Protein AF-0000000085164956 (afdb_homodimer)

Solvent-accessible surface area (backbone atoms only — not comparable to full-atom values): 14698 Å² total; per-residue (Å²): 89,30,64,50,34,41,32,31,29,30,69,47,49,69,61,46,50,55,53,45,38,59,74,61,32,42,86,70,43,71,42,67,57,91,92,28,54,30,32,35,31,37,38,45,89,43,32,41,31,45,31,36,24,89,66,50,44,81,38,70,62,55,88,79,39,75,29,49,25,40,70,53,32,45,31,35,31,40,55,74,42,92,59,55,69,66,59,48,49,52,52,42,41,50,52,29,46,76,68,76,39,83,72,48,75,76,37,67,80,39,78,46,74,52,74,52,30,33,29,39,34,32,27,33,40,51,95,70,55,47,45,36,35,41,34,29,65,77,44,78,102,90,30,63,48,32,40,32,31,29,30,70,48,48,69,63,47,51,56,52,43,37,60,73,59,30,40,88,70,44,70,45,67,55,90,93,28,53,31,33,36,31,37,37,45,91,43,30,40,31,44,31,37,22,88,65,50,44,81,39,71,60,57,89,77,38,74,29,52,24,39,69,54,33,44,30,34,31,38,55,74,41,93,58,55,69,69,58,47,49,51,52,41,41,50,53,27,47,76,68,75,39,84,72,48,72,76,36,68,80,39,78,45,74,52,75,53,30,34,30,40,35,30,27,32,40,51,94,69,55,47,44,37,34,40,33,29,64,76,44,78,101

pLDDT: mean 97.42, std 2.46, range [83.5, 98.94]

Nearest PDB structures (foldseek):
  3r4q-assembly2_D  TM=5.751E-01  e=5.820E-07  Agrobacterium fabrum str. C58
  1e0s-assembly1_A  TM=3.560E-01  e=4.843E-02  Homo sapiens
  5uf8-assembly2_B  TM=3.651E-01  e=1.220E-01  Candida albicans SC5314
  5uf8-assembly3_C  TM=3.670E-01  e=1.220E-01  Candida albicans SC5314
  1hur-assembly1_B  TM=4.033E-01  e=2.715E-01  Homo sapiens

Foldseek 3Di:
DDAAEAEDEDQDVVQQQLLVVLVPWDWDDWDDDPHWTWGWIDDLNYIYIYTHDPDDDADDLLVPPPPDDDDAEAEHECQVPPDDPQVVLVSSCVSCVVVVHDWAWPADFDWDDDDFWIKTKTWIAGRRGGIYMYIHTPGGD/DDAAEAEDEDQDQVQQQLLVVLVPWDWDDWDDDPHWTWGWIDDLNYIYIYTHDPDDDADDLLVPPPPDDDDAEAEHECQVPPDDPQVVLVSSCVSCVVVVHDWAWPADFDWDDDDFWIKTKTWIAGRRGGIYMYIHTPGGD

Organism: Thermosynechococcus vestitus (strain NIES-2133 / IAM M-273 / BP-1) (NCBI:txid197221)

Secondary structure (DSSP, 8-state):
-EEEEEEEEES-HHHHHHHHHHTT-EEEEEEEETTEEEEEEEETTEEEEEEE-SSPPPPP-TTT-TT--EEEEEEEE-TTSSS-HHHHHHHHHHHHHHTT----EEEEEEEEEETTEEEEEEEEE-TTS-EEEEEEEEEE-/-EEEEEEEEES-HHHHHHHHHHTT-EEEEEEEETTEEEEEEEETTEEEEEEE-SSPPPPP-TTT-TT--EEEEEEEE-TTSSS-HHHHHHHHHHHHHHTT----EEEEEEEEEETTEEEEEEEEE-TTS-EEEEEEEEEE-

Sequence (282 aa):
MAFHHVSIRTANIQRAIAFYECLGFTMDVRFTTGYTLACWLKGWHTRLELLQVPQPKPAADSFHDEHYVGYYHLSFDLSDHPDPLETWLNQVGETLKAQSLPFELLLKPTQQVIGSSLYHIAFIRDCDGLPIEFLQCLGSCMAFHHVSIRTANIQRAIAFYECLGFTMDVRFTTGYTLACWLKGWHTRLELLQVPQPKPAADSFHDEHYVGYYHLSFDLSDHPDPLETWLNQVGETLKAQSLPFELLLKPTQQVIGSSLYHIAFIRDCDGLPIEFLQCLGSC

InterPro domains:
  IPR004360 Glyoxalase/fosfomycin resistance/dioxygenase domain [PF00903] (3-133)
  IPR029068 Glyoxalase/Bleomycin resistance protein/Dihydroxybiphenyl dioxygenase [G3DSA:3.10.180.10] (1-137)
  IPR029068 Glyoxalase/Bleomycin resistance protein/Dihydroxybiphenyl dioxygenase [SSF54593] (1-136)

Structure (mmCIF, N/CA/C/O backbone):
data_AF-0000000085164956-model_v1
#
loop_
_entity.id
_entity.type
_entity.pdbx_description
1 polymer 'Tlr1744 protein'
#
loop_
_atom_site.group_PDB
_atom_site.id
_atom_site.type_symbol
_atom_site.label_atom_id
_atom_site.label_alt_id
_atom_site.label_comp_id
_atom_site.label_asym_id
_atom_site.label_entity_id
_atom_site.label_seq_id
_atom_site.pdbx_PDB_ins_code
_atom_site.Cartn_x
_atom_site.Cartn_y
_atom_site.Cartn_z
_atom_site.occupancy
_atom_site.B_iso_or_equiv
_atom_site.auth_seq_id
_atom_site.auth_comp_id
_atom_site.auth_asym_id
_atom_site.auth_atom_id
_atom_site.pdbx_PDB_model_num
ATOM 1 N N . MET A 1 1 ? 0.215 3.219 17.594 1 90.69 1 MET A N 1
ATOM 2 C CA . MET A 1 1 ? 0.338 3.613 16.188 1 90.69 1 MET A CA 1
ATOM 3 C C . MET A 1 1 ? 0.802 2.439 15.336 1 90.69 1 MET A C 1
ATOM 5 O O . MET A 1 1 ? 1.708 1.701 15.719 1 90.69 1 MET A O 1
ATOM 9 N N . ALA A 1 2 ? 0.034 2.225 14.234 1 96.19 2 ALA A N 1
ATOM 10 C CA . ALA A 1 2 ? 0.371 1.092 13.375 1 96.19 2 ALA A CA 1
ATOM 11 C C . ALA A 1 2 ? -0.201 1.277 11.977 1 96.19 2 ALA A C 1
ATOM 13 O O . ALA A 1 2 ? -1.051 2.143 11.75 1 96.19 2 ALA A O 1
ATOM 14 N N . PHE A 1 3 ? 0.378 0.583 11.078 1 98.44 3 PHE A N 1
ATOM 15 C CA . PHE A 1 3 ? -0.201 0.468 9.742 1 98.44 3 PHE A CA 1
ATOM 16 C C . PHE A 1 3 ? -1.575 -0.187 9.805 1 98.44 3 PHE A C 1
ATOM 18 O O . PHE A 1 3 ? -1.759 -1.195 10.492 1 98.44 3 PHE A O 1
ATOM 25 N N . HIS A 1 4 ? -2.557 0.446 9.203 1 98.5 4 HIS A N 1
ATOM 26 C CA . HIS A 1 4 ? -3.91 -0.091 9.312 1 98.5 4 HIS A CA 1
ATOM 27 C C . HIS A 1 4 ? -4.285 -0.884 8.062 1 98.5 4 HIS A C 1
ATOM 29 O O . HIS A 1 4 ? -4.711 -2.037 8.156 1 98.5 4 HIS A O 1
ATOM 35 N N . HIS A 1 5 ? -4.219 -0.267 6.879 1 98.81 5 HIS A N 1
ATOM 36 C CA . HIS A 1 5 ? -4.562 -0.968 5.648 1 98.81 5 HIS A CA 1
ATOM 37 C C . HIS A 1 5 ? -3.971 -0.267 4.43 1 98.81 5 HIS A C 1
ATOM 39 O O . HIS A 1 5 ? -3.523 0.878 4.523 1 98.81 5 HIS A O 1
ATOM 45 N N . VAL A 1 6 ? -3.908 -0.959 3.299 1 98.88 6 VAL A N 1
ATOM 46 C CA . VAL A 1 6 ? -3.732 -0.411 1.957 1 98.88 6 VAL A CA 1
ATOM 47 C C . VAL A 1 6 ? -5.062 -0.433 1.21 1 98.88 6 VAL A C 1
ATOM 49 O O . VAL A 1 6 ? -5.77 -1.445 1.215 1 98.88 6 VAL A O 1
ATOM 52 N N . SER A 1 7 ? -5.344 0.656 0.566 1 98.88 7 SER A N 1
ATOM 53 C CA . SER A 1 7 ? -6.586 0.738 -0.197 1 98.88 7 SER A CA 1
ATOM 54 C C . SER A 1 7 ? -6.336 0.532 -1.687 1 98.88 7 SER A C 1
ATOM 56 O O . SER A 1 7 ? -5.371 1.07 -2.238 1 98.88 7 SER A O 1
ATOM 58 N N . ILE A 1 8 ? -7.172 -0.251 -2.273 1 98.94 8 ILE A N 1
ATOM 59 C CA . ILE A 1 8 ? -7.156 -0.527 -3.707 1 98.94 8 ILE A CA 1
ATOM 60 C C . ILE A 1 8 ? -8.531 -0.224 -4.305 1 98.94 8 ILE A C 1
ATOM 62 O O . ILE A 1 8 ? -9.539 -0.76 -3.852 1 98.94 8 ILE A O 1
ATOM 66 N N . ARG A 1 9 ? -8.562 0.675 -5.254 1 98.81 9 ARG A N 1
ATOM 67 C CA . ARG A 1 9 ? -9.75 0.856 -6.082 1 98.81 9 ARG A CA 1
ATOM 68 C C . ARG A 1 9 ? -9.773 -0.156 -7.223 1 98.81 9 ARG A C 1
ATOM 70 O O . ARG A 1 9 ? -8.844 -0.221 -8.031 1 98.81 9 ARG A O 1
ATOM 77 N N . THR A 1 10 ? -10.82 -0.902 -7.332 1 98.88 10 THR A N 1
ATOM 78 C CA . THR A 1 10 ? -10.859 -2.021 -8.266 1 98.88 10 THR A CA 1
ATOM 79 C C . THR A 1 10 ? -12.055 -1.894 -9.211 1 98.88 10 THR A C 1
ATOM 81 O O . THR A 1 10 ? -13.102 -1.376 -8.828 1 98.88 10 THR A O 1
ATOM 84 N N . ALA A 1 11 ? -11.898 -2.432 -10.391 1 98.69 11 ALA A N 1
ATOM 85 C CA . ALA A 1 11 ? -12.922 -2.371 -11.422 1 98.69 11 ALA A CA 1
ATOM 86 C C . ALA A 1 11 ? -14.055 -3.352 -11.133 1 98.69 11 ALA A C 1
ATOM 88 O O . ALA A 1 11 ? -15.188 -3.162 -11.594 1 98.69 11 ALA A O 1
ATOM 89 N N . ASN A 1 12 ? -13.797 -4.422 -10.469 1 98.5 12 ASN A N 1
ATOM 90 C CA . ASN A 1 12 ? -14.734 -5.477 -10.109 1 98.5 12 ASN A CA 1
ATOM 91 C C . ASN A 1 12 ? -14.414 -6.074 -8.742 1 98.5 12 ASN A C 1
ATOM 93 O O . ASN A 1 12 ? -13.523 -6.918 -8.625 1 98.5 12 ASN A O 1
ATOM 97 N N . ILE A 1 13 ? -15.211 -5.68 -7.758 1 98.69 13 ILE A N 1
ATOM 98 C CA . ILE A 1 13 ? -14.836 -5.973 -6.383 1 98.69 13 ILE A CA 1
ATOM 99 C C . ILE A 1 13 ? -15.016 -7.465 -6.102 1 98.69 13 ILE A C 1
ATOM 101 O O . ILE A 1 13 ? -14.266 -8.055 -5.32 1 98.69 13 ILE A O 1
ATOM 105 N N . GLN A 1 14 ? -15.961 -8.102 -6.691 1 98.44 14 GLN A N 1
ATOM 106 C CA . GLN A 1 14 ? -16.156 -9.531 -6.488 1 98.44 14 GLN A CA 1
ATOM 107 C C . GLN A 1 14 ? -14.953 -10.32 -7.008 1 98.44 14 GLN A C 1
ATOM 109 O O . GLN A 1 14 ? -14.469 -11.234 -6.34 1 98.44 14 GLN A O 1
ATOM 114 N N . ARG A 1 15 ? -14.508 -9.969 -8.156 1 98.5 15 ARG A N 1
ATOM 115 C CA . ARG A 1 15 ? -13.336 -10.609 -8.75 1 98.5 15 ARG A CA 1
ATOM 116 C C . ARG A 1 15 ? -12.094 -10.359 -7.902 1 98.5 15 ARG A C 1
ATOM 118 O O . ARG A 1 15 ? -11.289 -11.273 -7.688 1 98.5 15 ARG A O 1
ATOM 125 N N . ALA A 1 16 ? -11.961 -9.148 -7.438 1 98.81 16 ALA A N 1
ATOM 126 C CA . ALA A 1 16 ? -10.82 -8.797 -6.598 1 98.81 16 ALA A CA 1
ATOM 127 C C . ALA A 1 16 ? -10.836 -9.586 -5.289 1 98.81 16 ALA A C 1
ATOM 129 O O . ALA A 1 16 ? -9.805 -10.109 -4.859 1 98.81 16 ALA A O 1
ATOM 130 N N . ILE A 1 17 ? -12 -9.656 -4.672 1 98.81 17 ILE A N 1
ATOM 131 C CA . ILE A 1 17 ? -12.133 -10.422 -3.438 1 98.81 17 ILE A CA 1
ATOM 132 C C . ILE A 1 17 ? -11.703 -11.867 -3.674 1 98.81 17 ILE A C 1
ATOM 134 O O . ILE A 1 17 ? -10.883 -12.406 -2.93 1 98.81 17 ILE A O 1
ATOM 138 N N . ALA A 1 18 ? -12.227 -12.461 -4.699 1 98.88 18 ALA A N 1
ATOM 139 C CA . ALA A 1 18 ? -11.898 -13.852 -5.012 1 98.88 18 ALA A CA 1
ATOM 140 C C . ALA A 1 18 ? -10.398 -14.023 -5.219 1 98.88 18 ALA A C 1
ATOM 142 O O . ALA A 1 18 ? -9.812 -14.992 -4.734 1 98.88 18 ALA A O 1
ATOM 143 N N . PHE A 1 19 ? -9.789 -13.133 -5.887 1 98.94 19 PHE A N 1
ATOM 144 C CA . PHE A 1 19 ? -8.359 -13.188 -6.176 1 98.94 19 PHE A CA 1
ATOM 145 C C . PHE A 1 19 ? -7.551 -13.148 -4.887 1 98.94 19 PHE A C 1
ATOM 147 O O . PHE A 1 19 ? -6.707 -14.016 -4.648 1 98.94 19 PHE A O 1
ATOM 154 N N . TYR A 1 20 ? -7.797 -12.188 -4.094 1 98.88 20 TYR A N 1
ATOM 155 C CA . TYR A 1 20 ? -6.996 -12 -2.891 1 98.88 20 TYR A CA 1
ATOM 156 C C . TYR A 1 20 ? -7.277 -13.094 -1.869 1 98.88 20 TYR A C 1
ATOM 158 O O . TYR A 1 20 ? -6.402 -13.453 -1.073 1 98.88 20 TYR A O 1
ATOM 166 N N . GLU A 1 21 ? -8.477 -13.648 -1.884 1 98.75 21 GLU A N 1
ATOM 167 C CA . GLU A 1 21 ? -8.734 -14.82 -1.047 1 98.75 21 GLU A CA 1
ATOM 168 C C . GLU A 1 21 ? -7.844 -15.992 -1.441 1 98.75 21 GLU A C 1
ATOM 170 O O . GLU A 1 21 ? -7.383 -16.75 -0.581 1 98.75 21 GLU A O 1
ATOM 175 N N . CYS A 1 22 ? -7.57 -16.156 -2.732 1 98.5 22 CYS A N 1
ATOM 176 C CA . CYS A 1 22 ? -6.664 -17.188 -3.215 1 98.5 22 CYS A CA 1
ATOM 177 C C . CYS A 1 22 ? -5.246 -16.953 -2.713 1 98.5 22 CYS A C 1
ATOM 179 O O . CYS A 1 22 ? -4.434 -17.875 -2.678 1 98.5 22 CYS A O 1
ATOM 181 N N . LEU A 1 23 ? -4.961 -15.727 -2.348 1 98.25 23 LEU A N 1
ATOM 182 C CA . LEU A 1 23 ? -3.633 -15.391 -1.847 1 98.25 23 LEU A CA 1
ATOM 183 C C . LEU A 1 23 ? -3.572 -15.531 -0.329 1 98.25 23 LEU A C 1
ATOM 185 O O . LEU A 1 23 ? -2.527 -15.297 0.28 1 98.25 23 LEU A O 1
ATOM 189 N N . GLY A 1 24 ? -4.676 -15.836 0.3 1 97.69 24 GLY A N 1
ATOM 190 C CA . GLY A 1 24 ? -4.66 -16.094 1.729 1 97.69 24 GLY A CA 1
ATOM 191 C C . GLY A 1 24 ? -5.379 -15.039 2.543 1 97.69 24 GLY A C 1
ATOM 192 O O . GLY A 1 24 ? -5.383 -15.094 3.773 1 97.69 24 GLY A O 1
ATOM 193 N N . PHE A 1 25 ? -6.012 -14.078 1.904 1 98.69 25 PHE A N 1
ATOM 194 C CA . PHE A 1 25 ? -6.816 -13.094 2.619 1 98.69 25 PHE A CA 1
ATOM 195 C C . PHE A 1 25 ? -8.211 -13.633 2.895 1 98.69 25 PHE A C 1
ATOM 197 O O . PHE A 1 25 ? -8.688 -14.531 2.197 1 98.69 25 PHE A O 1
ATOM 204 N N . THR A 1 26 ? -8.805 -13.055 3.947 1 98.75 26 THR A N 1
ATOM 205 C CA . THR A 1 26 ? -10.172 -13.43 4.293 1 98.75 26 THR A CA 1
ATOM 206 C C . THR A 1 26 ? -11.023 -12.188 4.543 1 98.75 26 THR A C 1
ATOM 208 O O . THR A 1 26 ? -10.508 -11.141 4.934 1 98.75 26 THR A O 1
ATOM 211 N N . MET A 1 27 ? -12.305 -12.328 4.355 1 98.56 27 MET A N 1
ATOM 212 C CA . MET A 1 27 ? -13.25 -11.234 4.574 1 98.56 27 MET A CA 1
ATOM 213 C C . MET A 1 27 ? -13.258 -10.812 6.039 1 98.56 27 MET A C 1
ATOM 215 O O . MET A 1 27 ? -13.375 -11.656 6.93 1 98.56 27 MET A O 1
ATOM 219 N N . ASP A 1 28 ? -13.102 -9.594 6.301 1 97.94 28 ASP A N 1
ATOM 220 C CA . ASP A 1 28 ? -13.148 -9.055 7.656 1 97.94 28 ASP A CA 1
ATOM 221 C C . ASP A 1 28 ? -14.422 -8.234 7.871 1 97.94 28 ASP A C 1
ATOM 223 O O . ASP A 1 28 ? -15.227 -8.555 8.75 1 97.94 28 ASP A O 1
ATOM 227 N N . VAL A 1 29 ? -14.633 -7.172 7 1 97.12 29 VAL A N 1
ATOM 228 C CA . VAL A 1 29 ? -15.781 -6.281 7.105 1 97.12 29 VAL A CA 1
ATOM 229 C C . VAL A 1 29 ? -16.25 -5.875 5.707 1 97.12 29 VAL A C 1
ATOM 231 O O . VAL A 1 29 ? -15.438 -5.582 4.832 1 97.12 29 VAL A O 1
ATOM 234 N N . ARG A 1 30 ? -17.578 -5.914 5.527 1 97.31 30 ARG A N 1
ATOM 235 C CA . ARG A 1 30 ? -18.203 -5.289 4.363 1 97.31 30 ARG A CA 1
ATOM 236 C C . ARG A 1 30 ? -18.875 -3.977 4.738 1 97.31 30 ARG A C 1
ATOM 238 O O . ARG A 1 30 ? -19.516 -3.879 5.789 1 97.31 30 ARG A O 1
ATOM 245 N N . PHE A 1 31 ? -18.641 -3.004 3.885 1 96.81 31 PHE A N 1
ATOM 246 C CA . PHE A 1 31 ? -19.266 -1.713 4.137 1 96.81 31 PHE A CA 1
ATOM 247 C C . PHE A 1 31 ? -19.453 -0.941 2.834 1 96.81 31 PHE A C 1
ATOM 249 O O . PHE A 1 31 ? -19.266 -1.491 1.747 1 96.81 31 PHE A O 1
ATOM 256 N N . THR A 1 32 ? -20.031 0.284 2.955 1 94.56 32 THR A N 1
ATOM 257 C CA . THR A 1 32 ? -20.203 1.165 1.806 1 94.56 32 THR A CA 1
ATOM 258 C C . THR A 1 32 ? -19.531 2.512 2.049 1 94.56 32 THR A C 1
ATOM 260 O O . THR A 1 32 ? -19.469 2.988 3.184 1 94.56 32 THR A O 1
ATOM 263 N N . THR A 1 33 ? -18.922 2.992 1.082 1 90.06 33 THR A N 1
ATOM 264 C CA . THR A 1 33 ? -18.422 4.363 1.057 1 90.06 33 THR A CA 1
ATOM 265 C C . THR A 1 33 ? -19.141 5.176 -0.021 1 90.06 33 THR A C 1
ATOM 267 O O . THR A 1 33 ? -19 4.891 -1.213 1 90.06 33 THR A O 1
ATOM 270 N N . GLY A 1 34 ? -19.812 6.145 0.487 1 85.69 34 GLY A N 1
ATOM 271 C CA . GLY A 1 34 ? -20.719 6.746 -0.475 1 85.69 34 GLY A CA 1
ATOM 272 C C . GLY A 1 34 ? -21.656 5.746 -1.113 1 85.69 34 GLY A C 1
ATOM 273 O O . GLY A 1 34 ? -22.375 5.027 -0.413 1 85.69 34 GLY A O 1
ATOM 274 N N . TYR A 1 35 ? -21.5 5.586 -2.496 1 86.88 35 TYR A N 1
ATOM 275 C CA . TYR A 1 35 ? -22.406 4.711 -3.227 1 86.88 35 TYR A CA 1
ATOM 276 C C . TYR A 1 35 ? -21.688 3.457 -3.707 1 86.88 35 TYR A C 1
ATOM 278 O O . TYR A 1 35 ? -22.234 2.68 -4.492 1 86.88 35 TYR A O 1
ATOM 286 N N . THR A 1 36 ? -20.531 3.295 -3.227 1 94 36 THR A N 1
ATOM 287 C CA . THR A 1 36 ? -19.797 2.166 -3.781 1 94 36 THR A CA 1
ATOM 288 C C . THR A 1 36 ? -19.562 1.095 -2.719 1 94 36 THR A C 1
ATOM 290 O O . THR A 1 36 ? -19.484 1.401 -1.527 1 94 36 THR A O 1
ATOM 293 N N . LEU A 1 37 ? -19.469 -0.154 -3.164 1 97.19 37 LEU A N 1
ATOM 294 C CA . LEU A 1 37 ? -19.156 -1.293 -2.311 1 97.19 37 LEU A CA 1
ATOM 295 C C . LEU A 1 37 ? -17.703 -1.231 -1.849 1 97.19 37 LEU A C 1
ATOM 297 O O . LEU A 1 37 ? -16.812 -0.867 -2.623 1 97.19 37 LEU A O 1
ATOM 301 N N . ALA A 1 38 ? -17.516 -1.615 -0.636 1 98.5 38 ALA A N 1
ATOM 302 C CA . ALA A 1 38 ? -16.188 -1.661 -0.045 1 98.5 38 ALA A CA 1
ATOM 303 C C . ALA A 1 38 ? -16.062 -2.818 0.942 1 98.5 38 ALA A C 1
ATOM 305 O O . ALA A 1 38 ? -17.078 -3.346 1.42 1 98.5 38 ALA A O 1
ATOM 306 N N . CYS A 1 39 ? -14.875 -3.209 1.174 1 98.69 39 CYS A N 1
ATOM 307 C CA . CYS A 1 39 ? -14.617 -4.207 2.205 1 98.69 39 CYS A CA 1
ATOM 308 C C . CYS A 1 39 ? -13.18 -4.117 2.705 1 98.69 39 CYS A C 1
ATOM 310 O O . CYS A 1 39 ? -12.32 -3.535 2.037 1 98.69 39 CYS A O 1
ATOM 312 N N . TRP A 1 40 ? -12.977 -4.598 3.877 1 98.81 40 TRP A N 1
ATOM 313 C CA . TRP A 1 40 ? -11.648 -4.938 4.371 1 98.81 40 TRP A CA 1
ATOM 314 C C . TRP A 1 40 ? -11.422 -6.445 4.332 1 98.81 40 TRP A C 1
ATOM 316 O O . TRP A 1 40 ? -12.258 -7.219 4.805 1 98.81 40 TRP A O 1
ATOM 326 N N . LEU A 1 41 ? -10.367 -6.836 3.723 1 98.88 41 LEU A N 1
ATOM 327 C CA . LEU A 1 41 ? -9.844 -8.188 3.826 1 98.88 41 LEU A CA 1
ATOM 328 C C . LEU A 1 41 ? -8.656 -8.242 4.781 1 98.88 41 LEU A C 1
ATOM 330 O O . LEU A 1 41 ? -7.82 -7.336 4.785 1 98.88 41 LEU A O 1
ATOM 334 N N . LYS A 1 42 ? -8.57 -9.328 5.574 1 98.69 42 LYS A N 1
ATOM 335 C CA . LYS A 1 42 ? -7.438 -9.484 6.488 1 98.69 42 LYS A CA 1
ATOM 336 C C . LYS A 1 42 ? -6.555 -10.656 6.07 1 98.69 42 LYS A C 1
ATOM 338 O O . LYS A 1 42 ? -7.051 -11.68 5.602 1 98.69 42 LYS A O 1
ATOM 343 N N . GLY A 1 43 ? -5.223 -10.5 6.156 1 98.31 43 GLY A N 1
ATOM 344 C CA . GLY A 1 43 ? -4.219 -11.5 5.844 1 98.31 43 GLY A CA 1
ATOM 345 C C . GLY A 1 43 ? -2.799 -10.969 5.918 1 98.31 43 GLY A C 1
ATOM 346 O O . GLY A 1 43 ? -2.588 -9.75 5.902 1 98.31 43 GLY A O 1
ATOM 347 N N . TRP A 1 44 ? -1.872 -11.836 6.078 1 97.81 44 TRP A N 1
ATOM 348 C CA . TRP A 1 44 ? -0.461 -11.461 6.07 1 97.81 44 TRP A CA 1
ATOM 349 C C . TRP A 1 44 ? -0.169 -10.406 7.125 1 97.81 44 TRP A C 1
ATOM 351 O O . TRP A 1 44 ? 0.62 -9.484 6.891 1 97.81 44 TRP A O 1
ATOM 361 N N . HIS A 1 45 ? -0.875 -10.367 8.227 1 97.12 45 HIS A N 1
ATOM 362 C CA . HIS A 1 45 ? -0.736 -9.43 9.336 1 97.12 45 HIS A CA 1
ATOM 363 C C . HIS A 1 45 ? -1.007 -8 8.883 1 97.12 45 HIS A C 1
ATOM 365 O O . HIS A 1 45 ? -0.309 -7.07 9.297 1 97.12 45 HIS A O 1
ATOM 371 N N . THR A 1 46 ? -1.849 -7.895 7.949 1 97.81 46 THR A N 1
ATOM 372 C CA . THR A 1 46 ? -2.291 -6.59 7.469 1 97.81 46 THR A CA 1
ATOM 373 C C . THR A 1 46 ? -3.73 -6.656 6.965 1 97.81 46 THR A C 1
ATOM 375 O O . THR A 1 46 ? -4.445 -7.621 7.242 1 97.81 46 THR A O 1
ATOM 378 N N . ARG A 1 47 ? -4.199 -5.484 6.316 1 98.44 47 ARG A N 1
ATOM 379 C CA . ARG A 1 47 ? -5.523 -5.406 5.715 1 98.44 47 ARG A CA 1
ATOM 380 C C . ARG A 1 47 ? -5.457 -4.77 4.328 1 98.44 47 ARG A C 1
ATOM 382 O O . ARG A 1 47 ? -4.699 -3.82 4.113 1 98.44 47 ARG A O 1
ATOM 389 N N . LEU A 1 48 ? -6.258 -5.293 3.471 1 98.88 48 LEU A N 1
ATOM 390 C CA . LEU A 1 48 ? -6.559 -4.637 2.203 1 98.88 48 LEU A CA 1
ATOM 391 C C . LEU A 1 48 ? -7.965 -4.047 2.219 1 98.88 48 LEU A C 1
ATOM 393 O O . LEU A 1 48 ? -8.914 -4.703 2.656 1 98.88 48 LEU A O 1
ATOM 397 N N . GLU A 1 49 ? -8.086 -2.85 1.851 1 98.88 49 GLU A N 1
ATOM 398 C CA . GLU A 1 49 ? -9.391 -2.27 1.531 1 98.88 49 GLU A CA 1
ATOM 399 C C . GLU A 1 49 ? -9.656 -2.314 0.03 1 98.88 49 GLU A C 1
ATOM 401 O O . GLU A 1 49 ? -8.867 -1.808 -0.765 1 98.88 49 GLU A O 1
ATOM 406 N N . LEU A 1 50 ? -10.703 -2.928 -0.346 1 98.88 50 LEU A N 1
ATOM 407 C CA . LEU A 1 50 ? -11.148 -2.912 -1.734 1 98.88 50 LEU A CA 1
ATOM 408 C C . LEU A 1 50 ? -12.352 -1.996 -1.908 1 98.88 50 LEU A C 1
ATOM 410 O O . LEU A 1 50 ? -13.305 -2.055 -1.123 1 98.88 50 LEU A O 1
ATOM 414 N N . LEU A 1 51 ? -12.273 -1.118 -2.891 1 98.56 51 LEU A N 1
ATOM 415 C CA . LEU A 1 51 ? -13.359 -0.202 -3.236 1 98.56 51 LEU A CA 1
ATOM 416 C C . LEU A 1 51 ? -13.805 -0.41 -4.68 1 98.56 51 LEU A C 1
ATOM 418 O O . LEU A 1 51 ? -13 -0.294 -5.605 1 98.56 51 LEU A O 1
ATOM 422 N N . GLN A 1 52 ? -15.039 -0.666 -4.863 1 98.75 52 GLN A N 1
ATOM 423 C CA . GLN A 1 52 ? -15.578 -0.795 -6.215 1 98.75 52 GLN A CA 1
ATOM 424 C C . GLN A 1 52 ? -15.609 0.554 -6.926 1 98.75 52 GLN A C 1
ATOM 426 O O . GLN A 1 52 ? -16.141 1.532 -6.395 1 98.75 52 GLN A O 1
ATOM 431 N N . VAL A 1 53 ? -15.117 0.553 -8.148 1 98.31 53 VAL A N 1
ATOM 432 C CA . VAL A 1 53 ? -15.156 1.771 -8.953 1 98.31 53 VAL A CA 1
ATOM 433 C C . VAL A 1 53 ? -16.328 1.711 -9.922 1 98.31 53 VAL A C 1
ATOM 435 O O . VAL A 1 53 ? -16.422 0.795 -10.75 1 98.31 53 VAL A O 1
ATOM 438 N N . PRO A 1 54 ? -17.297 2.596 -9.945 1 94.62 54 PRO A N 1
ATOM 439 C CA . PRO A 1 54 ? -18.516 2.527 -10.773 1 94.62 54 PRO A CA 1
ATOM 440 C C . PRO A 1 54 ? -18.203 2.598 -12.266 1 94.62 54 PRO A C 1
ATOM 442 O O . PRO A 1 54 ? -18.75 1.804 -13.047 1 94.62 54 PRO A O 1
ATOM 445 N N . GLN A 1 55 ? -17.469 3.559 -12.828 1 97.44 55 GLN A N 1
ATOM 446 C CA . GLN A 1 55 ? -17.047 3.736 -14.211 1 97.44 55 GLN A CA 1
ATOM 447 C C . GLN A 1 55 ? -15.516 3.723 -14.32 1 97.44 55 GLN A C 1
ATOM 449 O O . GLN A 1 55 ? -14.906 4.746 -14.625 1 97.44 55 GLN A O 1
ATOM 454 N N . PRO A 1 56 ? -15.078 2.455 -14.227 1 98.5 56 PRO A N 1
ATOM 455 C CA . PRO A 1 56 ? -13.625 2.357 -14.07 1 98.5 56 PRO A CA 1
ATOM 456 C C . PRO A 1 56 ? -12.875 2.625 -15.375 1 98.5 56 PRO A C 1
ATOM 458 O O . PRO A 1 56 ? -13.297 2.18 -16.438 1 98.5 56 PRO A O 1
ATOM 461 N N . LYS A 1 57 ? -11.836 3.387 -15.25 1 98.44 57 LYS A N 1
ATOM 462 C CA . LYS A 1 57 ? -10.766 3.396 -16.234 1 98.44 57 LYS A CA 1
ATOM 463 C C . LYS A 1 57 ? -9.742 2.301 -15.953 1 98.44 57 LYS A C 1
ATOM 465 O O . LYS A 1 57 ? -9.602 1.855 -14.812 1 98.44 57 LYS A O 1
ATOM 470 N N . PRO A 1 58 ? -9.07 1.822 -16.969 1 97.75 58 PRO A N 1
ATOM 471 C CA . PRO A 1 58 ? -8.031 0.831 -16.688 1 97.75 58 PRO A CA 1
ATOM 472 C C . PRO A 1 58 ? -6.934 1.36 -15.766 1 97.75 58 PRO A C 1
ATOM 474 O O . PRO A 1 58 ? -6.59 2.543 -15.828 1 97.75 58 PRO A O 1
ATOM 477 N N . ALA A 1 59 ? -6.391 0.486 -14.984 1 98.12 59 ALA A N 1
ATOM 478 C CA . ALA A 1 59 ? -5.238 0.864 -14.164 1 98.12 59 ALA A CA 1
ATOM 479 C C . ALA A 1 59 ? -4.035 1.203 -15.039 1 98.12 59 ALA A C 1
ATOM 481 O O . ALA A 1 59 ? -3.902 0.685 -16.156 1 98.12 59 ALA A O 1
ATOM 482 N N . ALA A 1 60 ? -3.162 2.012 -14.484 1 97.81 60 ALA A N 1
ATOM 483 C CA . ALA A 1 60 ? -1.885 2.291 -15.141 1 97.81 60 ALA A CA 1
ATOM 484 C C . ALA A 1 60 ? -1.02 1.035 -15.203 1 97.81 60 ALA A C 1
ATOM 486 O O . ALA A 1 60 ? -1.075 0.186 -14.312 1 97.81 60 ALA A O 1
ATOM 487 N N . ASP A 1 61 ? -0.217 0.93 -16.25 1 97.5 61 ASP A N 1
ATOM 488 C CA . ASP A 1 61 ? 0.777 -0.136 -16.328 1 97.5 61 ASP A CA 1
ATOM 489 C C . ASP A 1 61 ? 2.045 0.239 -15.562 1 97.5 61 ASP A C 1
ATOM 491 O O . A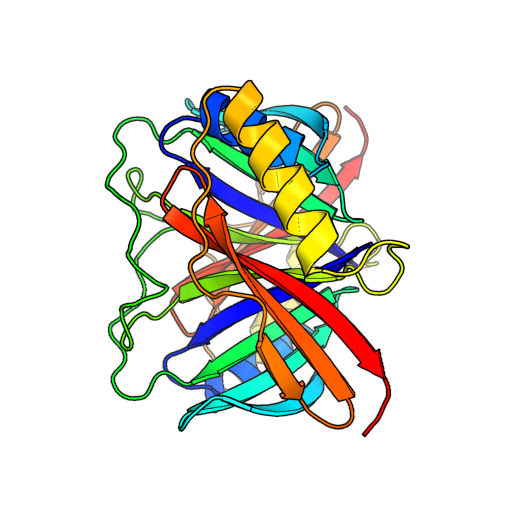SP A 1 61 ? 3.107 0.415 -16.156 1 97.5 61 ASP A O 1
ATOM 495 N N . SER A 1 62 ? 1.953 0.241 -14.312 1 97.62 62 SER A N 1
ATOM 496 C CA . SER A 1 62 ? 3.025 0.737 -13.453 1 97.62 62 SER A CA 1
ATOM 497 C C . SER A 1 62 ? 4.273 -0.13 -13.57 1 97.62 62 SER A C 1
ATOM 499 O O . SER A 1 62 ? 5.395 0.365 -13.438 1 97.62 62 SER A O 1
ATOM 501 N N . PHE A 1 63 ? 4.102 -1.367 -13.836 1 98.06 63 PHE A N 1
ATOM 502 C CA . PHE A 1 63 ? 5.215 -2.305 -13.836 1 98.06 63 PHE A CA 1
ATOM 503 C C . PHE A 1 63 ? 6.148 -2.039 -15.008 1 98.06 63 PHE A C 1
ATOM 505 O O . PHE A 1 63 ? 7.371 -2.098 -14.867 1 98.06 63 PHE A O 1
ATOM 512 N N . HIS A 1 64 ? 5.602 -1.668 -16.156 1 97.56 64 HIS A N 1
ATOM 513 C CA . HIS A 1 64 ? 6.434 -1.545 -17.344 1 97.56 64 HIS A CA 1
ATOM 514 C C . HIS A 1 64 ? 6.707 -0.082 -17.672 1 97.56 64 HIS A C 1
ATOM 516 O O . HIS A 1 64 ? 7.594 0.221 -18.484 1 97.56 64 HIS A O 1
ATOM 522 N N . ASP A 1 65 ? 5.945 0.802 -17.156 1 97.75 65 ASP A N 1
ATOM 523 C CA . ASP A 1 65 ? 6.168 2.225 -17.406 1 97.75 65 ASP A CA 1
ATOM 524 C C . ASP A 1 65 ? 7.266 2.775 -16.5 1 97.75 65 ASP A C 1
ATOM 526 O O . ASP A 1 65 ? 7.008 3.113 -15.344 1 97.75 65 ASP A O 1
ATOM 530 N N . GLU A 1 66 ? 8.414 2.99 -16.984 1 96.69 66 GLU A N 1
ATOM 531 C CA . GLU A 1 66 ? 9.578 3.416 -16.219 1 96.69 66 GLU A CA 1
ATOM 532 C C . GLU A 1 66 ? 9.414 4.852 -15.727 1 96.69 66 GLU A C 1
ATOM 534 O O . GLU A 1 66 ? 10.195 5.32 -14.883 1 96.69 66 GLU A O 1
ATOM 539 N N . HIS A 1 67 ? 8.383 5.539 -16.188 1 98.19 67 HIS A N 1
ATOM 540 C CA . HIS A 1 67 ? 8.172 6.934 -15.82 1 98.19 67 HIS A CA 1
ATOM 541 C C . HIS A 1 67 ? 7.016 7.074 -14.828 1 98.19 67 HIS A C 1
ATOM 543 O O . HIS A 1 67 ? 6.668 8.188 -14.43 1 98.19 67 HIS A O 1
ATOM 549 N N . TYR A 1 68 ? 6.465 6.02 -14.391 1 98.44 68 TYR A N 1
ATOM 550 C CA . TYR A 1 68 ? 5.316 6.004 -13.492 1 98.44 68 TYR A CA 1
ATOM 551 C C . TYR A 1 68 ? 5.695 6.52 -12.109 1 98.44 68 TYR A C 1
ATOM 553 O O . TYR A 1 68 ? 6.664 6.047 -11.508 1 98.44 68 TYR A O 1
ATOM 561 N N . VAL A 1 69 ? 4.965 7.523 -11.625 1 98.81 69 VAL A N 1
ATOM 562 C CA . VAL A 1 69 ? 5.055 8 -10.25 1 98.81 69 VAL A CA 1
ATOM 563 C C . VAL A 1 69 ? 3.768 7.656 -9.5 1 98.81 69 VAL A C 1
ATOM 565 O O . VAL A 1 69 ? 2.668 7.906 -9.992 1 98.81 69 VAL A O 1
ATOM 568 N N . GLY A 1 70 ? 3.881 7.023 -8.305 1 98.81 70 GLY A N 1
ATOM 569 C CA . GLY A 1 70 ? 2.719 6.633 -7.523 1 98.81 7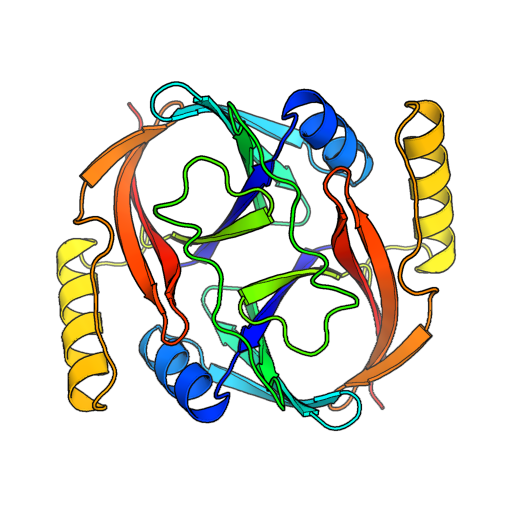0 GLY A CA 1
ATOM 570 C C . GLY A 1 70 ? 2.939 5.367 -6.719 1 98.81 70 GLY A C 1
ATOM 571 O O . GLY A 1 70 ? 4.066 4.879 -6.617 1 98.81 70 GLY A O 1
ATOM 572 N N . TYR A 1 71 ? 1.913 4.918 -6.012 1 98.88 71 TYR A N 1
ATOM 573 C CA . TYR A 1 71 ? 1.976 3.609 -5.371 1 98.88 71 TYR A CA 1
ATOM 574 C C . TYR A 1 71 ? 2.23 2.512 -6.398 1 98.88 71 TYR A C 1
ATOM 576 O O . TYR A 1 71 ? 1.536 2.428 -7.414 1 98.88 71 TYR A O 1
ATOM 584 N N . TYR A 1 72 ? 3.209 1.641 -6.129 1 98.81 72 TYR A N 1
ATOM 585 C CA . TYR A 1 72 ? 3.729 0.75 -7.16 1 98.81 72 TYR A CA 1
ATOM 586 C C . TYR A 1 72 ? 3.334 -0.696 -6.883 1 98.81 72 TYR A C 1
ATOM 588 O O . TYR A 1 72 ? 2.584 -1.3 -7.652 1 98.81 72 TYR A O 1
ATOM 596 N N . HIS A 1 73 ? 3.779 -1.223 -5.758 1 98.88 73 HIS A N 1
ATOM 597 C CA . HIS A 1 73 ? 3.406 -2.604 -5.477 1 98.88 73 HIS A CA 1
ATOM 598 C C . HIS A 1 73 ? 3.344 -2.863 -3.975 1 98.88 73 HIS A C 1
ATOM 600 O O . HIS A 1 73 ? 3.863 -2.072 -3.182 1 98.88 73 HIS A O 1
ATOM 606 N N . LEU A 1 74 ? 2.672 -3.967 -3.656 1 98.88 74 LEU A N 1
ATOM 607 C CA . LEU A 1 74 ? 2.746 -4.578 -2.334 1 98.88 74 LEU A CA 1
ATOM 608 C C . LEU A 1 74 ? 3.736 -5.738 -2.324 1 98.88 74 LEU A C 1
ATOM 610 O O . LEU A 1 74 ? 3.9 -6.426 -3.334 1 98.88 74 LEU A O 1
ATOM 614 N N . SER A 1 75 ? 4.336 -5.898 -1.145 1 98.88 75 SER A N 1
ATOM 615 C CA . SER A 1 75 ? 5.285 -7 -1.001 1 98.88 75 SER A CA 1
ATOM 616 C C . SER A 1 75 ? 4.965 -7.848 0.224 1 98.88 75 SER A C 1
ATOM 618 O O . SER A 1 75 ? 4.738 -7.316 1.313 1 98.88 75 SER A O 1
ATOM 620 N N . PHE A 1 76 ? 4.977 -9.133 0.033 1 98.88 76 PHE A N 1
ATOM 621 C CA . PHE A 1 76 ? 4.668 -10.086 1.097 1 98.88 76 PHE A CA 1
ATOM 622 C C . PHE A 1 76 ? 5.828 -11.047 1.312 1 98.88 76 PHE A C 1
ATOM 624 O O . PHE A 1 76 ? 6.395 -11.57 0.35 1 98.88 76 PHE A O 1
ATOM 631 N N . ASP A 1 77 ? 6.137 -11.273 2.557 1 98.75 77 ASP A N 1
ATOM 632 C CA . ASP A 1 77 ? 7.312 -12.031 2.973 1 98.75 77 ASP A CA 1
ATOM 633 C C . ASP A 1 77 ? 6.953 -13.492 3.26 1 98.75 77 ASP A C 1
ATOM 635 O O . ASP A 1 77 ? 6.164 -13.773 4.164 1 98.75 77 ASP A O 1
ATOM 639 N N . LEU A 1 78 ? 7.57 -14.391 2.518 1 98.12 78 LEU A N 1
ATOM 640 C CA . LEU A 1 78 ? 7.336 -15.828 2.658 1 98.12 78 LEU A CA 1
ATOM 641 C C . LEU A 1 78 ? 8.492 -16.5 3.395 1 98.12 78 LEU A C 1
ATOM 643 O O . LEU A 1 78 ? 8.633 -17.719 3.357 1 98.12 78 LEU A O 1
ATOM 647 N N . SER A 1 79 ? 9.305 -15.75 4.09 1 97.69 79 SER A N 1
ATOM 648 C CA . SER A 1 79 ? 10.531 -16.281 4.672 1 97.69 79 SER A CA 1
ATOM 649 C C . SER A 1 79 ? 10.234 -17.375 5.699 1 97.69 79 SER A C 1
ATOM 651 O O . SER A 1 79 ? 11.016 -18.312 5.855 1 97.69 79 SER A O 1
ATOM 653 N N . ASP A 1 80 ? 9.133 -17.281 6.375 1 96.75 80 ASP A N 1
ATOM 654 C CA . ASP A 1 80 ? 8.805 -18.25 7.414 1 96.75 80 ASP A CA 1
ATOM 655 C C . ASP A 1 80 ? 7.941 -19.375 6.859 1 96.75 80 ASP A C 1
ATOM 657 O O . ASP A 1 80 ? 7.492 -20.25 7.605 1 96.75 80 ASP A O 1
ATOM 661 N N . HIS A 1 81 ? 7.59 -19.281 5.586 1 96.06 81 HIS A N 1
ATOM 662 C CA . HIS A 1 81 ? 6.832 -20.359 4.965 1 96.06 81 HIS A CA 1
ATOM 663 C C . HIS A 1 81 ? 7.699 -21.594 4.754 1 96.06 81 HIS A C 1
ATOM 665 O O . HIS A 1 81 ? 8.867 -21.469 4.383 1 96.06 81 HIS A O 1
ATOM 671 N N . PRO A 1 82 ? 7.16 -22.75 4.93 1 96 82 PRO A N 1
ATOM 672 C CA . PRO A 1 82 ? 7.961 -23.969 4.785 1 96 82 PRO A CA 1
ATOM 673 C C . PRO A 1 82 ? 8.375 -24.234 3.34 1 96 82 PRO A C 1
ATOM 675 O O . PRO A 1 82 ? 9.422 -24.844 3.094 1 96 82 PRO A O 1
ATOM 678 N N . ASP A 1 83 ? 7.559 -23.859 2.363 1 96.94 83 ASP A N 1
ATOM 679 C CA . ASP A 1 83 ? 7.836 -24.109 0.952 1 96.94 83 ASP A CA 1
ATOM 680 C C . ASP A 1 83 ? 8.68 -23 0.352 1 96.94 83 ASP A C 1
ATOM 682 O O . ASP A 1 83 ? 8.523 -21.828 0.714 1 96.94 83 ASP A O 1
ATOM 686 N N . PRO A 1 84 ? 9.578 -23.375 -0.624 1 97.12 84 PRO A N 1
ATOM 687 C CA . PRO A 1 84 ? 10.25 -22.328 -1.403 1 97.12 84 PRO A CA 1
ATOM 688 C C . PRO A 1 84 ? 9.266 -21.453 -2.18 1 97.12 84 PRO A C 1
ATOM 690 O O . PRO A 1 84 ? 8.164 -21.891 -2.496 1 97.12 84 PRO A O 1
ATOM 693 N N . LEU A 1 85 ? 9.719 -20.281 -2.51 1 98 85 LEU A N 1
ATOM 694 C CA . LEU A 1 85 ? 8.906 -19.281 -3.209 1 98 85 LEU A CA 1
ATOM 695 C C . LEU A 1 85 ? 8.297 -19.891 -4.477 1 98 85 LEU A C 1
ATOM 697 O O . LEU A 1 85 ? 7.098 -19.734 -4.727 1 98 85 LEU A O 1
ATOM 701 N N . GLU A 1 86 ? 9.055 -20.578 -5.254 1 97.81 86 GLU A N 1
ATOM 702 C CA . GLU A 1 86 ? 8.609 -21.156 -6.516 1 97.81 86 GLU A CA 1
ATOM 703 C C . GLU A 1 86 ? 7.477 -22.156 -6.293 1 97.81 86 GLU A C 1
ATOM 705 O O . GLU A 1 86 ? 6.488 -22.156 -7.027 1 97.81 86 GLU A O 1
ATOM 710 N N . THR A 1 87 ? 7.672 -22.969 -5.336 1 98.31 87 THR A N 1
ATOM 711 C CA . THR A 1 87 ? 6.664 -23.969 -5.012 1 98.31 87 THR A CA 1
ATOM 712 C C . THR A 1 87 ? 5.359 -23.297 -4.578 1 98.31 87 THR A C 1
ATOM 714 O O . THR A 1 87 ? 4.281 -23.688 -5.039 1 98.31 87 THR A O 1
ATOM 717 N N . TRP A 1 88 ? 5.531 -22.375 -3.738 1 98.06 88 TRP A N 1
ATOM 718 C CA . TRP A 1 88 ? 4.359 -21.656 -3.256 1 98.06 88 TRP A CA 1
ATOM 719 C C . TRP A 1 88 ? 3.631 -20.969 -4.41 1 98.06 88 TRP A C 1
ATOM 721 O O . TRP A 1 88 ? 2.404 -21.031 -4.504 1 98.06 88 TRP A O 1
ATOM 731 N N . LEU A 1 89 ? 4.332 -20.344 -5.285 1 98.25 89 LEU A N 1
ATOM 732 C CA . LEU A 1 89 ? 3.746 -19.656 -6.43 1 98.25 89 LEU A CA 1
ATOM 733 C C . LEU A 1 89 ? 2.996 -20.625 -7.328 1 98.25 89 LEU A C 1
ATOM 735 O O . LEU A 1 89 ? 1.932 -20.297 -7.855 1 98.25 89 LEU A O 1
ATOM 739 N N . ASN A 1 90 ? 3.572 -21.766 -7.516 1 98.25 90 ASN A N 1
ATOM 740 C CA . ASN A 1 90 ? 2.898 -22.781 -8.312 1 98.25 90 ASN A CA 1
ATOM 741 C C . ASN A 1 90 ? 1.557 -23.172 -7.703 1 98.25 90 ASN A C 1
ATOM 743 O O . ASN A 1 90 ? 0.566 -23.344 -8.414 1 98.25 90 ASN A O 1
ATOM 747 N N . GLN A 1 91 ? 1.536 -23.312 -6.453 1 98.31 91 GLN A N 1
ATOM 748 C CA . GLN A 1 91 ? 0.301 -23.641 -5.75 1 98.31 91 GLN A CA 1
ATOM 749 C C . GLN A 1 91 ? -0.732 -22.531 -5.895 1 98.31 91 GLN A C 1
ATOM 751 O O . GLN A 1 91 ? -1.917 -22.797 -6.109 1 98.31 91 GLN A O 1
ATOM 756 N N . VAL A 1 92 ? -0.263 -21.344 -5.738 1 98.06 92 VAL A N 1
ATOM 757 C CA . VAL A 1 92 ? -1.139 -20.188 -5.918 1 98.06 92 VAL A CA 1
ATOM 758 C C . VAL A 1 92 ? -1.71 -20.188 -7.336 1 98.06 92 VAL A C 1
ATOM 760 O O . VAL A 1 92 ? -2.908 -19.969 -7.527 1 98.06 92 VAL A O 1
ATOM 763 N N . GLY A 1 93 ? -0.847 -20.391 -8.312 1 98.25 93 GLY A N 1
ATOM 764 C CA . GLY A 1 93 ? -1.296 -20.469 -9.695 1 98.25 93 GLY A CA 1
ATOM 765 C C . GLY A 1 93 ? -2.379 -21.516 -9.914 1 98.25 93 GLY A C 1
ATOM 766 O O . GLY A 1 93 ? -3.375 -21.234 -10.594 1 98.25 93 GLY A O 1
ATOM 767 N N . GLU A 1 94 ? -2.254 -22.641 -9.352 1 98.44 94 GLU A N 1
ATOM 768 C CA . GLU A 1 94 ? -3.244 -23.703 -9.461 1 98.44 94 GLU A CA 1
ATOM 769 C C . GLU A 1 94 ? -4.562 -23.297 -8.812 1 98.44 94 GLU A C 1
ATOM 771 O O . GLU A 1 94 ? -5.637 -23.578 -9.352 1 98.44 94 GLU A O 1
ATOM 776 N N . THR A 1 95 ? -4.449 -22.734 -7.664 1 98.5 95 THR A N 1
ATOM 777 C CA . THR A 1 95 ? -5.633 -22.281 -6.945 1 98.5 95 THR A CA 1
ATOM 778 C C . THR A 1 95 ? -6.402 -21.25 -7.77 1 98.5 95 THR A C 1
ATOM 780 O O . THR A 1 95 ? -7.629 -21.312 -7.867 1 98.5 95 THR A O 1
ATOM 783 N N . LEU A 1 96 ? -5.688 -20.281 -8.312 1 98.56 96 LEU A N 1
ATOM 784 C CA . LEU A 1 96 ? -6.312 -19.25 -9.133 1 98.56 96 LEU A CA 1
ATOM 785 C C . LEU A 1 96 ? -6.98 -19.859 -10.359 1 98.56 96 LEU A C 1
ATOM 787 O O . LEU A 1 96 ? -8.117 -19.516 -10.695 1 98.56 96 LEU A O 1
ATOM 791 N N . LYS A 1 97 ? -6.289 -20.734 -10.953 1 97.56 97 LYS A N 1
ATOM 792 C CA . LYS A 1 97 ? -6.816 -21.406 -12.141 1 97.56 97 LYS A CA 1
ATOM 793 C C . LYS A 1 97 ? -8.094 -22.172 -11.812 1 97.56 97 LYS A C 1
ATOM 795 O O . LYS A 1 97 ? -9.055 -22.156 -12.586 1 97.56 97 LYS A O 1
ATOM 800 N N . ALA A 1 98 ? -8.086 -22.828 -10.773 1 97.94 98 ALA A N 1
ATOM 801 C CA . ALA A 1 98 ? -9.242 -23.625 -10.344 1 97.94 98 ALA A CA 1
ATOM 802 C C . ALA A 1 98 ? -10.469 -22.734 -10.156 1 97.94 98 ALA A C 1
ATOM 804 O O . ALA A 1 98 ? -11.602 -23.203 -10.281 1 97.94 98 ALA A O 1
ATOM 805 N N . GLN A 1 99 ? -10.219 -21.484 -9.898 1 97.5 99 GLN A N 1
ATOM 806 C CA . GLN A 1 99 ? -11.305 -20.531 -9.703 1 97.5 99 GLN A CA 1
ATOM 807 C C . GLN A 1 99 ? -11.547 -19.703 -10.961 1 97.5 99 GLN A C 1
ATOM 809 O O . GLN A 1 99 ? -12.258 -18.703 -10.914 1 97.5 99 GLN A O 1
ATOM 814 N N . SER A 1 100 ? -10.867 -20.062 -12.031 1 97.56 100 SER A N 1
ATOM 815 C CA . SER A 1 100 ? -10.992 -19.391 -13.32 1 97.56 100 SER A CA 1
ATOM 816 C C . SER A 1 100 ? -10.523 -17.953 -13.234 1 97.56 100 SER A C 1
ATOM 818 O O . SER A 1 100 ? -11.117 -17.047 -13.836 1 97.56 100 SER A O 1
ATOM 820 N N . LEU A 1 101 ? -9.555 -17.734 -12.414 1 97.94 101 LEU A N 1
ATOM 821 C CA . LEU A 1 101 ? -8.898 -16.422 -12.305 1 97.94 101 LEU A CA 1
ATOM 822 C C . LEU A 1 101 ? -7.531 -16.453 -12.992 1 97.94 101 LEU A C 1
ATOM 824 O O . LEU A 1 101 ? -6.875 -17.5 -13.031 1 97.94 101 LEU A O 1
ATOM 828 N N . PRO A 1 102 ? -7.18 -15.32 -13.492 1 95.06 102 PRO A N 1
ATOM 829 C CA . PRO A 1 102 ? -5.898 -15.297 -14.203 1 95.06 102 PRO A CA 1
ATOM 830 C C . PRO A 1 102 ? -4.699 -15.359 -13.258 1 95.06 102 PRO A C 1
ATOM 832 O O . PRO A 1 102 ? -4.738 -14.805 -12.164 1 95.06 102 PRO A O 1
ATOM 835 N N . PHE A 1 103 ? -3.693 -16.062 -13.711 1 97.56 103 PHE A N 1
ATOM 836 C CA . PHE A 1 103 ? -2.387 -16.062 -13.062 1 97.56 103 PHE A CA 1
ATOM 837 C C . PHE A 1 103 ? -1.295 -15.648 -14.039 1 97.56 103 PHE A C 1
ATOM 839 O O . PHE A 1 103 ? -1.125 -16.266 -15.094 1 97.56 103 PHE A O 1
ATOM 846 N N . GLU A 1 104 ? -0.605 -14.57 -13.734 1 98 104 GLU A N 1
ATOM 847 C CA . GLU A 1 104 ? 0.481 -14.086 -14.578 1 98 104 GLU A CA 1
ATOM 848 C C . GLU A 1 104 ? 1.701 -13.703 -13.742 1 98 104 GLU A C 1
ATOM 850 O O . GLU A 1 104 ? 1.603 -12.898 -12.82 1 98 104 GLU A O 1
ATOM 855 N N . LEU A 1 105 ? 2.82 -14.258 -14.141 1 98 105 LEU A N 1
ATOM 856 C CA . LEU A 1 105 ? 4.098 -13.836 -13.57 1 98 105 LEU A CA 1
ATOM 857 C C . LEU A 1 105 ? 4.648 -12.617 -14.305 1 98 105 LEU A C 1
ATOM 859 O O . LEU A 1 105 ? 4.906 -12.68 -15.508 1 98 105 LEU A O 1
ATOM 863 N N . LEU A 1 106 ? 4.785 -11.57 -13.609 1 98.44 106 LEU A N 1
ATOM 864 C CA . LEU A 1 106 ? 5.434 -10.391 -14.172 1 98.44 106 LEU A CA 1
ATOM 865 C C . LEU A 1 106 ? 6.953 -10.539 -14.133 1 98.44 106 LEU A C 1
ATOM 867 O O . LEU A 1 106 ? 7.652 -10.016 -15.008 1 98.44 106 LEU A O 1
ATOM 871 N N . LEU A 1 107 ? 7.449 -11.133 -13.109 1 98.31 107 LEU A N 1
ATOM 872 C CA . LEU A 1 107 ? 8.852 -11.477 -12.922 1 98.31 107 LEU A CA 1
ATOM 873 C C . LEU A 1 107 ? 8.992 -12.852 -12.273 1 98.31 107 LEU A C 1
ATOM 875 O O . LEU A 1 107 ? 8.492 -13.078 -11.164 1 98.31 107 LEU A O 1
ATOM 879 N N . LYS A 1 108 ? 9.609 -13.789 -12.945 1 98.12 108 LYS A N 1
ATOM 880 C CA . LYS A 1 108 ? 9.875 -15.109 -12.391 1 98.12 108 LYS A CA 1
ATOM 881 C C . LYS A 1 108 ? 10.812 -15.016 -11.188 1 98.12 108 LYS A C 1
ATOM 883 O O . LYS A 1 108 ? 11.57 -14.055 -11.055 1 98.12 108 LYS A O 1
ATOM 888 N N . PRO A 1 109 ? 10.719 -16.031 -10.344 1 97.88 109 PRO A N 1
ATOM 889 C CA . PRO A 1 109 ? 11.602 -15.992 -9.18 1 97.88 109 PRO A CA 1
ATOM 890 C C . PRO A 1 109 ? 13.047 -15.688 -9.539 1 97.88 109 PRO A C 1
ATOM 892 O O . PRO A 1 109 ? 13.633 -16.359 -10.391 1 97.88 109 PRO A O 1
ATOM 895 N N . THR A 1 110 ? 13.516 -14.688 -8.938 1 97.62 110 THR A N 1
ATOM 896 C CA . THR A 1 110 ? 14.859 -14.18 -9.188 1 97.62 110 THR A CA 1
ATOM 897 C C . THR A 1 110 ? 15.539 -13.781 -7.883 1 97.62 110 THR A C 1
ATOM 899 O O . THR A 1 110 ? 14.891 -13.289 -6.961 1 97.62 110 THR A O 1
ATOM 902 N N . GLN A 1 111 ? 16.859 -13.953 -7.848 1 96.5 111 GLN A N 1
ATOM 903 C CA . GLN A 1 111 ? 17.609 -13.562 -6.66 1 96.5 111 GLN A CA 1
ATOM 904 C C . GLN A 1 111 ? 18.047 -12.109 -6.746 1 96.5 111 GLN A C 1
ATOM 906 O O . GLN A 1 111 ? 18.438 -11.633 -7.816 1 96.5 111 GLN A O 1
ATOM 911 N N . GLN A 1 112 ? 17.953 -11.484 -5.66 1 95.25 112 GLN A N 1
ATOM 912 C CA . GLN A 1 112 ? 18.406 -10.102 -5.547 1 95.25 112 GLN A CA 1
ATOM 913 C C . GLN A 1 112 ? 19.016 -9.836 -4.176 1 95.25 112 GLN A C 1
ATOM 915 O O . GLN A 1 112 ? 18.484 -10.266 -3.152 1 95.25 112 GLN A O 1
ATOM 920 N N . VAL A 1 113 ? 20.125 -9.156 -4.203 1 95.12 113 VAL A N 1
ATOM 921 C CA . VAL A 1 113 ? 20.734 -8.711 -2.949 1 95.12 113 VAL A CA 1
ATOM 922 C C . VAL A 1 113 ? 20.219 -7.312 -2.596 1 95.12 113 VAL A C 1
ATOM 924 O O . VAL A 1 113 ? 20.281 -6.398 -3.42 1 95.12 113 VAL A O 1
ATOM 927 N N . ILE A 1 114 ? 19.734 -7.188 -1.509 1 94.56 114 ILE A N 1
ATOM 928 C CA . ILE A 1 114 ? 19.344 -5.891 -0.973 1 94.56 114 ILE A CA 1
ATOM 929 C C . ILE A 1 114 ? 19.984 -5.684 0.399 1 94.56 114 ILE A C 1
ATOM 931 O O . ILE A 1 114 ? 19.75 -6.469 1.323 1 94.56 114 ILE A O 1
ATOM 935 N N . GLY A 1 115 ? 20.672 -4.586 0.546 1 91.81 115 GLY A N 1
ATOM 936 C CA . GLY A 1 115 ? 21.453 -4.434 1.763 1 91.81 115 GLY A CA 1
ATOM 937 C C . GLY A 1 115 ? 22.406 -5.586 2.012 1 91.81 115 GLY A C 1
ATOM 938 O O . GLY A 1 115 ? 23.219 -5.93 1.145 1 91.81 115 GLY A O 1
ATOM 939 N N . SER A 1 116 ? 22.172 -6.238 3.133 1 94.19 116 SER A N 1
ATOM 940 C CA . SER A 1 116 ? 23.078 -7.309 3.512 1 94.19 116 SER A CA 1
ATOM 941 C C . SER A 1 116 ? 22.406 -8.672 3.414 1 94.19 116 SER A C 1
ATOM 943 O O . SER A 1 116 ? 22.859 -9.641 4.02 1 94.19 116 SER A O 1
ATOM 945 N N . SER A 1 117 ? 21.312 -8.703 2.684 1 96.56 117 SER A N 1
ATOM 946 C CA . SER A 1 117 ? 20.562 -9.961 2.621 1 96.56 117 SER A CA 1
ATOM 947 C C . SER A 1 117 ? 20.328 -10.383 1.177 1 96.56 117 SER A C 1
ATOM 949 O O . SER A 1 117 ? 20.172 -9.539 0.292 1 96.56 117 SER A O 1
ATOM 951 N N . LEU A 1 118 ? 20.281 -11.656 1.005 1 97.5 118 LEU A N 1
ATOM 952 C CA . LEU A 1 118 ? 19.875 -12.25 -0.264 1 97.5 118 LEU A CA 1
ATOM 953 C C . LEU A 1 118 ? 18.391 -12.609 -0.246 1 97.5 118 LEU A C 1
ATOM 955 O O . LEU A 1 118 ? 17.922 -13.258 0.69 1 97.5 118 LEU A O 1
ATOM 959 N N . TYR A 1 119 ? 17.734 -12.164 -1.256 1 97.69 119 TYR A N 1
ATOM 960 C CA . TYR A 1 119 ? 16.297 -12.453 -1.376 1 97.69 119 TYR A CA 1
ATOM 961 C C . TYR A 1 119 ? 16 -13.203 -2.668 1 97.69 119 TYR A C 1
ATOM 963 O O . TYR A 1 119 ? 16.688 -13 -3.68 1 97.69 119 TYR A O 1
ATOM 971 N N . HIS A 1 120 ? 15.062 -14.078 -2.584 1 98.19 120 HIS A N 1
ATOM 972 C CA . HIS A 1 120 ? 14.32 -14.531 -3.758 1 98.19 120 HIS A CA 1
ATOM 973 C C . HIS A 1 120 ? 13.023 -13.75 -3.918 1 98.19 120 HIS A C 1
ATOM 975 O O . HIS A 1 120 ? 12.234 -13.648 -2.975 1 98.19 120 HIS A O 1
ATOM 981 N N . ILE A 1 121 ? 12.859 -13.172 -5.105 1 98.38 121 ILE A N 1
ATOM 982 C CA . ILE A 1 121 ? 11.664 -12.344 -5.281 1 98.38 121 ILE A CA 1
ATOM 983 C C . ILE A 1 121 ? 10.922 -12.773 -6.543 1 98.38 121 ILE A C 1
ATOM 985 O O . ILE A 1 121 ? 11.531 -13.32 -7.473 1 98.38 121 ILE A O 1
ATOM 989 N N . ALA A 1 122 ? 9.672 -12.578 -6.625 1 98.81 122 ALA A N 1
ATOM 990 C CA . ALA A 1 122 ? 8.812 -12.734 -7.797 1 98.81 122 ALA A CA 1
ATOM 991 C C . ALA A 1 122 ? 7.66 -11.734 -7.773 1 98.81 122 ALA A C 1
ATOM 993 O O . ALA A 1 122 ? 7.281 -11.242 -6.711 1 98.81 122 ALA A O 1
ATOM 994 N N . PHE A 1 123 ? 7.227 -11.406 -8.961 1 98.81 123 PHE A N 1
ATOM 995 C CA . PHE A 1 123 ? 6.074 -10.523 -9.102 1 98.81 123 PHE A CA 1
ATOM 996 C C . PHE A 1 123 ? 4.957 -11.211 -9.875 1 98.81 123 PHE A C 1
ATOM 998 O O . PHE A 1 123 ? 5.207 -11.867 -10.891 1 98.81 123 PHE A O 1
ATOM 1005 N N . ILE A 1 124 ? 3.768 -11.039 -9.375 1 98.81 124 ILE A N 1
ATOM 1006 C CA . ILE A 1 124 ? 2.588 -11.422 -10.141 1 98.81 124 ILE A CA 1
ATOM 1007 C C . ILE A 1 124 ? 1.69 -10.203 -10.352 1 98.81 124 ILE A C 1
ATOM 1009 O O . ILE A 1 124 ? 1.94 -9.133 -9.789 1 98.81 124 ILE A O 1
ATOM 1013 N N . ARG A 1 125 ? 0.681 -10.352 -11.18 1 98.38 125 ARG A N 1
ATOM 1014 C CA . ARG A 1 125 ? -0.333 -9.336 -11.445 1 98.38 125 ARG A CA 1
ATOM 1015 C C . ARG A 1 125 ? -1.656 -9.695 -10.781 1 98.38 125 ARG A C 1
ATOM 1017 O O . ARG A 1 125 ? -2.07 -10.859 -10.805 1 98.38 125 ARG A O 1
ATOM 1024 N N . ASP A 1 126 ? -2.332 -8.719 -10.227 1 98.56 126 ASP A N 1
ATOM 1025 C CA . ASP A 1 126 ? -3.684 -9.008 -9.75 1 98.56 126 ASP A CA 1
ATOM 1026 C C . ASP A 1 126 ? -4.703 -8.852 -10.875 1 98.56 126 ASP A C 1
ATOM 1028 O O . ASP A 1 126 ? -4.332 -8.727 -12.047 1 98.56 126 ASP A O 1
ATOM 1032 N N . CYS A 1 127 ? -5.953 -8.852 -10.586 1 97.31 127 CYS A N 1
ATOM 1033 C CA . CYS A 1 127 ? -7.016 -8.898 -11.586 1 97.31 127 CYS A CA 1
ATOM 1034 C C . CYS A 1 127 ? -7.109 -7.574 -12.336 1 97.31 127 CYS A C 1
ATOM 1036 O O . CYS A 1 127 ? -7.676 -7.512 -13.43 1 97.31 127 CYS A O 1
ATOM 1038 N N . ASP A 1 128 ? -6.602 -6.449 -11.734 1 98.31 128 ASP A N 1
ATOM 1039 C CA . ASP A 1 128 ? -6.645 -5.145 -12.383 1 98.31 128 ASP A CA 1
ATOM 1040 C C . ASP A 1 128 ? -5.281 -4.766 -12.953 1 98.31 128 ASP A C 1
ATOM 1042 O O . ASP A 1 128 ? -5.082 -3.639 -13.414 1 98.31 128 ASP A O 1
ATOM 1046 N N . GLY A 1 129 ? -4.344 -5.715 -12.836 1 97.94 129 GLY A N 1
ATOM 1047 C CA . GLY A 1 129 ? -3.043 -5.473 -13.445 1 97.94 129 GLY A CA 1
ATOM 1048 C C . GLY A 1 129 ? -2.025 -4.91 -12.469 1 97.94 129 GLY A C 1
ATOM 1049 O O . GLY A 1 129 ? -0.932 -4.504 -12.875 1 97.94 129 GLY A O 1
ATOM 1050 N N . LEU A 1 130 ? -2.338 -4.863 -11.273 1 98.75 130 LEU A N 1
ATOM 1051 C CA . LEU A 1 130 ? -1.446 -4.293 -10.266 1 98.75 130 LEU A CA 1
ATOM 1052 C C . LEU A 1 130 ? -0.351 -5.281 -9.891 1 98.75 130 LEU A C 1
ATOM 1054 O O . LEU A 1 130 ? -0.627 -6.465 -9.664 1 98.75 130 LEU A O 1
ATOM 1058 N N . PRO A 1 131 ? 0.861 -4.852 -9.781 1 98.88 131 PRO A N 1
ATOM 1059 C CA . PRO A 1 131 ? 1.946 -5.758 -9.398 1 98.88 131 PRO A CA 1
ATOM 1060 C C . PRO A 1 131 ? 1.941 -6.09 -7.91 1 98.88 131 PRO A C 1
ATOM 1062 O O . PRO A 1 131 ? 1.7 -5.211 -7.078 1 98.88 131 PRO A O 1
ATOM 1065 N N . ILE A 1 132 ? 2.164 -7.344 -7.605 1 98.88 132 ILE A N 1
ATOM 1066 C CA . ILE A 1 132 ? 2.34 -7.844 -6.246 1 98.88 132 ILE A CA 1
ATOM 1067 C C . ILE A 1 132 ? 3.654 -8.617 -6.148 1 98.88 132 ILE A C 1
ATOM 1069 O O . ILE A 1 132 ? 3.914 -9.516 -6.945 1 98.88 132 ILE A O 1
ATOM 1073 N N . GLU A 1 133 ? 4.41 -8.273 -5.172 1 98.94 133 GLU A N 1
ATOM 1074 C CA . GLU A 1 133 ? 5.695 -8.93 -4.949 1 98.94 133 GLU A CA 1
ATOM 1075 C C . GLU A 1 133 ? 5.602 -9.961 -3.824 1 98.94 133 GLU A C 1
ATOM 1077 O O . GLU A 1 133 ? 4.973 -9.703 -2.795 1 98.94 133 GLU A O 1
ATOM 1082 N N . PHE A 1 134 ? 6.238 -11.078 -4.055 1 98.81 134 PHE A N 1
ATOM 1083 C CA . PHE A 1 134 ? 6.516 -12.047 -2.998 1 98.81 134 PHE A CA 1
ATOM 1084 C C . PHE A 1 134 ? 8.016 -12.266 -2.844 1 98.81 134 PHE A C 1
ATOM 1086 O O . PHE A 1 134 ? 8.734 -12.383 -3.838 1 98.81 134 PHE A O 1
ATOM 1093 N N . LEU A 1 135 ? 8.414 -12.242 -1.552 1 98.44 135 LEU A N 1
ATOM 1094 C CA . LEU A 1 135 ? 9.852 -12.414 -1.371 1 98.44 135 LEU A CA 1
ATOM 1095 C C . LEU A 1 135 ? 10.148 -13.414 -0.262 1 98.44 135 LEU A C 1
ATOM 1097 O O . LEU A 1 135 ? 9.289 -13.672 0.589 1 98.44 135 LEU A O 1
ATOM 1101 N N . GLN A 1 136 ? 11.266 -14.07 -0.345 1 98.19 136 GLN A N 1
ATOM 1102 C CA . GLN A 1 136 ? 11.852 -14.953 0.656 1 98.19 136 GLN A CA 1
ATOM 1103 C C . GLN A 1 136 ? 13.297 -14.57 0.947 1 98.19 136 GLN A C 1
ATOM 1105 O O . GLN A 1 136 ? 14.117 -14.461 0.029 1 98.19 136 GLN A O 1
ATOM 1110 N N . CYS A 1 137 ? 13.547 -14.32 2.199 1 97.25 137 CYS A N 1
ATOM 1111 C CA . CYS A 1 137 ? 14.93 -14.047 2.586 1 97.25 137 CYS A CA 1
ATOM 1112 C C . CYS A 1 137 ? 15.727 -15.336 2.674 1 97.25 137 CYS A C 1
ATOM 1114 O O . CYS A 1 137 ? 15.344 -16.266 3.381 1 97.25 137 CYS A O 1
ATOM 1116 N N . LEU A 1 138 ? 16.812 -15.438 1.973 1 95.81 138 LEU A N 1
ATOM 1117 C CA . LEU A 1 138 ? 17.625 -16.641 1.898 1 95.81 138 LEU A CA 1
ATOM 1118 C C . LEU A 1 138 ? 18.812 -16.562 2.852 1 95.81 138 LEU A C 1
ATOM 1120 O O . LEU A 1 138 ? 19.594 -17.516 2.949 1 95.81 138 LEU A O 1
ATOM 1124 N N . GLY A 1 139 ? 18.922 -15.414 3.553 1 93.44 139 GLY A N 1
ATOM 1125 C CA . GLY A 1 139 ? 19.984 -15.266 4.531 1 93.44 139 GLY A CA 1
ATOM 1126 C C . GLY A 1 139 ? 20.875 -14.062 4.273 1 93.44 139 GLY A C 1
ATOM 1127 O O . GLY A 1 139 ? 20.688 -13.352 3.283 1 93.44 139 GLY A O 1
ATOM 1128 N N . SER A 1 140 ? 21.766 -13.797 5.289 1 89.44 140 SER A N 1
ATOM 1129 C CA . SER A 1 140 ? 22.688 -12.664 5.188 1 89.44 140 SER A CA 1
ATOM 1130 C C . SER A 1 140 ? 23.812 -12.953 4.207 1 89.44 140 SER A C 1
ATOM 1132 O O . SER A 1 140 ? 24.266 -14.094 4.098 1 89.44 140 SER A O 1
ATOM 1134 N N . CYS A 1 141 ? 24.094 -11.867 3.494 1 83.5 141 CYS A N 1
ATOM 1135 C CA . CYS A 1 141 ? 25.281 -11.953 2.643 1 83.5 141 CYS A CA 1
ATOM 1136 C C . CYS A 1 141 ? 26.422 -11.102 3.199 1 83.5 141 CYS A C 1
ATOM 1138 O O . CYS A 1 141 ? 26.172 -10.109 3.885 1 83.5 141 CYS A O 1
ATOM 1140 N N . MET B 1 1 ? 4.797 -15.82 7.426 1 90.56 1 MET B N 1
ATOM 1141 C CA . MET B 1 1 ? 4.258 -14.992 6.348 1 90.56 1 MET B CA 1
ATOM 1142 C C . MET B 1 1 ? 3.74 -13.664 6.891 1 90.56 1 MET B C 1
ATOM 1144 O O . MET B 1 1 ? 3.082 -13.625 7.93 1 90.56 1 MET B O 1
ATOM 1148 N N . ALA B 1 2 ? 4.203 -12.57 6.219 1 96.12 2 ALA B N 1
ATOM 1149 C CA . ALA B 1 2 ? 3.799 -11.25 6.699 1 96.12 2 ALA B CA 1
ATOM 1150 C C . ALA B 1 2 ? 3.918 -10.211 5.594 1 96.12 2 ALA B C 1
ATOM 1152 O O . ALA B 1 2 ? 4.543 -10.453 4.559 1 96.12 2 ALA B O 1
ATOM 1153 N N . PHE B 1 3 ? 3.217 -9.164 5.785 1 98.44 3 PHE B N 1
ATOM 1154 C CA . PHE B 1 3 ? 3.4 -7.984 4.949 1 98.44 3 PHE B CA 1
ATOM 1155 C C . PHE B 1 3 ? 4.812 -7.434 5.094 1 98.44 3 PHE B C 1
ATOM 1157 O O . PHE B 1 3 ? 5.328 -7.312 6.207 1 98.44 3 PHE B O 1
ATOM 1164 N N . HIS B 1 4 ? 5.492 -7.223 3.986 1 98.5 4 HIS B N 1
ATOM 1165 C CA . HIS B 1 4 ? 6.875 -6.773 4.07 1 98.5 4 HIS B CA 1
ATOM 1166 C C . HIS B 1 4 ? 6.98 -5.266 3.855 1 98.5 4 HIS B C 1
ATOM 1168 O O . HIS B 1 4 ? 7.582 -4.562 4.672 1 98.5 4 HIS B O 1
ATOM 1174 N N . HIS B 1 5 ? 6.488 -4.754 2.727 1 98.81 5 HIS B N 1
ATOM 1175 C CA . HIS B 1 5 ? 6.559 -3.322 2.461 1 98.81 5 HIS B CA 1
ATOM 1176 C C . HIS B 1 5 ? 5.551 -2.908 1.397 1 98.81 5 HIS B C 1
ATOM 1178 O O . HIS B 1 5 ? 4.988 -3.758 0.702 1 98.81 5 HIS B O 1
ATOM 1184 N N . VAL B 1 6 ? 5.266 -1.615 1.296 1 98.88 6 VAL B N 1
ATOM 1185 C CA . VAL B 1 6 ? 4.633 -0.954 0.158 1 98.88 6 VAL B CA 1
ATOM 1186 C C . VAL B 1 6 ? 5.684 -0.175 -0.632 1 98.88 6 VAL B C 1
ATOM 1188 O O . VAL B 1 6 ? 6.492 0.555 -0.053 1 98.88 6 VAL B O 1
ATOM 1191 N N . SER B 1 7 ? 5.609 -0.309 -1.916 1 98.88 7 SER B N 1
ATOM 1192 C CA . SER B 1 7 ? 6.555 0.399 -2.771 1 98.88 7 SER B CA 1
ATOM 1193 C C . SER B 1 7 ? 5.918 1.639 -3.393 1 98.88 7 SER B C 1
ATOM 1195 O O . SER B 1 7 ? 4.773 1.594 -3.844 1 98.88 7 SER B O 1
ATOM 1197 N N . ILE B 1 8 ? 6.652 2.684 -3.369 1 98.94 8 ILE B N 1
ATOM 1198 C CA . ILE B 1 8 ? 6.262 3.957 -3.969 1 98.94 8 ILE B CA 1
ATOM 1199 C C . ILE B 1 8 ? 7.348 4.422 -4.941 1 98.94 8 ILE B C 1
ATOM 1201 O O . ILE B 1 8 ? 8.508 4.555 -4.562 1 98.94 8 ILE B O 1
ATOM 1205 N N . ARG B 1 9 ? 6.98 4.594 -6.176 1 98.81 9 ARG B N 1
ATOM 1206 C CA . ARG B 1 9 ? 7.836 5.281 -7.133 1 98.81 9 ARG B CA 1
ATOM 1207 C C . ARG B 1 9 ? 7.68 6.797 -7.02 1 98.81 9 ARG B C 1
ATOM 1209 O O . ARG B 1 9 ? 6.574 7.324 -7.168 1 98.81 9 ARG B O 1
ATOM 1216 N N . THR B 1 10 ? 8.734 7.492 -6.797 1 98.88 10 THR B N 1
ATOM 1217 C CA . THR B 1 10 ? 8.664 8.914 -6.484 1 98.88 10 THR B CA 1
ATOM 1218 C C . THR B 1 10 ? 9.508 9.727 -7.461 1 98.88 10 THR B C 1
ATOM 1220 O O . THR B 1 10 ? 10.539 9.258 -7.941 1 98.88 10 THR B O 1
ATOM 1223 N N . ALA B 1 11 ? 9.109 10.953 -7.68 1 98.69 11 ALA B N 1
ATOM 1224 C CA . ALA B 1 11 ? 9.781 11.859 -8.617 1 98.69 11 ALA B CA 1
ATOM 1225 C C . ALA B 1 11 ? 11.078 12.398 -8.023 1 98.69 11 ALA B C 1
ATOM 1227 O O . ALA B 1 11 ? 11.984 12.789 -8.758 1 98.69 11 ALA B O 1
ATOM 1228 N N . ASN B 1 12 ? 11.172 12.516 -6.738 1 98.5 12 ASN B N 1
ATOM 1229 C CA . ASN B 1 12 ? 12.32 13.023 -5.996 1 98.5 12 ASN B CA 1
ATOM 1230 C C . ASN B 1 12 ? 12.492 12.297 -4.664 1 98.5 12 ASN B C 1
ATOM 1232 O O . ASN B 1 12 ? 11.805 12.602 -3.691 1 98.5 12 ASN B O 1
ATOM 1236 N N . ILE B 1 13 ? 13.469 11.414 -4.637 1 98.69 13 ILE B N 1
ATOM 1237 C CA . ILE B 1 13 ? 13.547 10.477 -3.516 1 98.69 13 ILE B CA 1
ATOM 1238 C C . ILE B 1 13 ? 14.016 11.219 -2.262 1 98.69 13 ILE B C 1
ATOM 1240 O O . ILE B 1 13 ? 13.609 10.883 -1.148 1 98.69 13 ILE B O 1
ATOM 1244 N N . GLN B 1 14 ? 14.836 12.188 -2.371 1 98.44 14 GLN B N 1
ATOM 1245 C CA 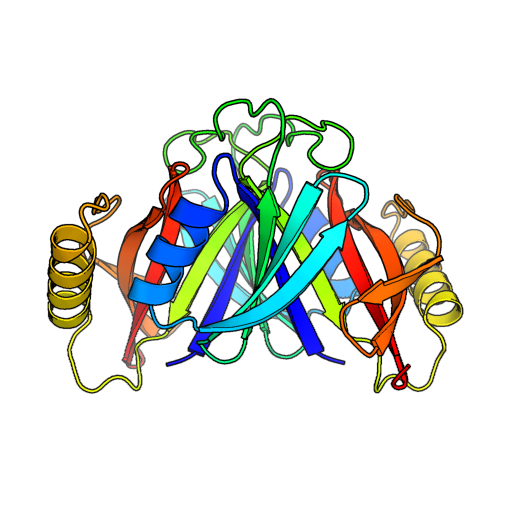. GLN B 1 14 ? 15.273 12.953 -1.206 1 98.44 14 GLN B CA 1
ATOM 1246 C C . GLN B 1 14 ? 14.109 13.68 -0.551 1 98.44 14 GLN B C 1
ATOM 1248 O O . GLN B 1 14 ? 13.969 13.672 0.674 1 98.44 14 GLN B O 1
ATOM 1253 N N . ARG B 1 15 ? 13.305 14.289 -1.357 1 98.5 15 ARG B N 1
ATOM 1254 C CA . ARG B 1 15 ? 12.117 14.977 -0.866 1 98.5 15 ARG B CA 1
ATOM 1255 C C . ARG B 1 15 ? 11.148 14 -0.216 1 98.5 15 ARG B C 1
ATOM 1257 O O . ARG B 1 15 ? 10.578 14.289 0.84 1 98.5 15 ARG B O 1
ATOM 1264 N N . ALA B 1 16 ? 10.977 12.875 -0.831 1 98.81 16 ALA B N 1
ATOM 1265 C CA . ALA B 1 16 ? 10.086 11.852 -0.295 1 98.81 16 ALA B CA 1
ATOM 1266 C C . ALA B 1 16 ? 10.586 11.336 1.05 1 98.81 16 ALA B C 1
ATOM 1268 O O . ALA B 1 16 ? 9.812 11.188 1.994 1 98.81 16 ALA B O 1
ATOM 1269 N N . ILE B 1 17 ? 11.875 11.07 1.112 1 98.81 17 ILE B N 1
ATOM 1270 C CA . ILE B 1 17 ? 12.461 10.609 2.365 1 98.81 17 ILE B CA 1
ATOM 1271 C C . ILE B 1 17 ? 12.195 11.633 3.467 1 98.81 17 ILE B C 1
ATOM 1273 O O . ILE B 1 17 ? 11.703 11.281 4.543 1 98.81 17 ILE B O 1
ATOM 1277 N N . ALA B 1 18 ? 12.484 12.867 3.176 1 98.88 18 ALA B N 1
ATOM 1278 C CA . ALA B 1 18 ? 12.281 13.922 4.16 1 98.88 18 ALA B CA 1
ATOM 1279 C C . ALA B 1 18 ? 10.828 13.984 4.609 1 98.88 18 ALA B C 1
ATOM 1281 O O . ALA B 1 18 ? 10.539 14.133 5.801 1 98.88 18 ALA B O 1
ATOM 1282 N N . PHE B 1 19 ? 9.945 13.867 3.713 1 98.94 19 PHE B N 1
ATOM 1283 C CA . PHE B 1 19 ? 8.516 13.93 4.008 1 98.94 19 PHE B CA 1
ATOM 1284 C C . PHE B 1 19 ? 8.109 12.797 4.945 1 98.94 19 PHE B C 1
ATOM 1286 O O . PHE B 1 19 ? 7.504 13.039 5.988 1 98.94 19 PHE B O 1
ATOM 1293 N N . TYR B 1 20 ? 8.453 11.617 4.617 1 98.88 20 TYR B N 1
ATOM 1294 C CA . TYR B 1 20 ? 8.008 10.461 5.391 1 98.88 20 TYR B CA 1
ATOM 1295 C C . TYR B 1 20 ? 8.727 10.398 6.734 1 98.88 20 TYR B C 1
ATOM 1297 O O . TYR B 1 20 ? 8.18 9.883 7.711 1 98.88 20 TYR B O 1
ATOM 1305 N N . GLU B 1 21 ? 9.914 10.914 6.785 1 98.69 21 GLU B N 1
ATOM 1306 C CA . GLU B 1 21 ? 10.57 11.039 8.086 1 98.69 21 GLU B CA 1
ATOM 1307 C C . GLU B 1 21 ? 9.781 11.945 9.023 1 98.69 21 GLU B C 1
ATOM 1309 O O . GLU B 1 21 ? 9.695 11.688 10.227 1 98.69 21 GLU B O 1
ATOM 1314 N N . CYS B 1 22 ? 9.172 13.008 8.5 1 98.5 22 CYS B N 1
ATOM 1315 C CA . CYS B 1 22 ? 8.328 13.898 9.289 1 98.5 22 CYS B CA 1
ATOM 1316 C C . CYS B 1 22 ? 7.098 13.164 9.797 1 98.5 22 CYS B C 1
ATOM 1318 O O . CYS B 1 22 ? 6.473 13.602 10.766 1 98.5 22 CYS B O 1
ATOM 1320 N N . LEU B 1 23 ? 6.762 12.078 9.148 1 98.19 23 LEU B N 1
ATOM 1321 C CA . LEU B 1 23 ? 5.598 11.305 9.555 1 98.19 23 LEU B CA 1
ATOM 1322 C C . LEU B 1 23 ? 5.996 10.211 10.547 1 98.19 23 LEU B C 1
ATOM 1324 O O . LEU B 1 23 ? 5.148 9.453 11.023 1 98.19 23 LEU B O 1
ATOM 1328 N N . GLY B 1 24 ? 7.262 10.078 10.812 1 97.56 24 GLY B N 1
ATOM 1329 C CA . GLY B 1 24 ? 7.691 9.133 11.836 1 97.56 24 GLY B CA 1
ATOM 1330 C C . GLY B 1 24 ? 8.453 7.949 11.273 1 97.56 24 GLY B C 1
ATOM 1331 O O . GLY B 1 24 ? 8.82 7.035 12.016 1 97.56 24 GLY B O 1
ATOM 1332 N N . PHE B 1 25 ? 8.734 7.926 9.992 1 98.62 25 PHE B N 1
ATOM 1333 C CA . PHE B 1 25 ? 9.555 6.871 9.406 1 98.62 25 PHE B CA 1
ATOM 1334 C C . PHE B 1 25 ? 11.039 7.188 9.578 1 98.62 25 PHE B C 1
ATOM 1336 O O . PHE B 1 25 ? 11.414 8.352 9.727 1 98.62 25 PHE B O 1
ATOM 1343 N N . THR B 1 26 ? 11.828 6.105 9.555 1 98.75 26 THR B N 1
ATOM 1344 C CA . THR B 1 26 ? 13.273 6.266 9.648 1 98.75 26 THR B CA 1
ATOM 1345 C C . THR B 1 26 ? 13.977 5.414 8.594 1 98.75 26 THR B C 1
ATOM 1347 O O . THR B 1 26 ? 13.445 4.395 8.156 1 98.75 26 THR B O 1
ATOM 1350 N N . MET B 1 27 ? 15.156 5.812 8.227 1 98.56 27 MET B N 1
ATOM 1351 C CA . MET B 1 27 ? 15.961 5.09 7.242 1 98.56 27 MET B CA 1
ATOM 1352 C C . MET B 1 27 ? 16.328 3.699 7.75 1 98.56 27 MET B C 1
ATOM 1354 O O . MET B 1 27 ? 16.797 3.553 8.875 1 98.56 27 MET B O 1
ATOM 1358 N N . ASP B 1 28 ? 16.062 2.729 7.004 1 97.94 28 ASP B N 1
ATOM 1359 C CA . ASP B 1 28 ? 16.422 1.355 7.344 1 97.94 28 ASP B CA 1
ATOM 1360 C C . ASP B 1 28 ? 17.562 0.856 6.469 1 97.94 28 ASP B C 1
ATOM 1362 O O . ASP B 1 28 ? 18.625 0.49 6.98 1 97.94 28 ASP B O 1
ATOM 1366 N N . VAL B 1 29 ? 17.359 0.894 5.102 1 97.12 29 VAL B N 1
ATOM 1367 C CA . VAL B 1 29 ? 18.359 0.417 4.145 1 97.12 29 VAL B CA 1
ATOM 1368 C C . VAL B 1 29 ? 18.344 1.302 2.9 1 97.12 29 VAL B C 1
ATOM 1370 O O . VAL B 1 29 ? 17.281 1.678 2.412 1 97.12 29 VAL B O 1
ATOM 1373 N N . ARG B 1 30 ? 19.562 1.646 2.453 1 97.38 30 ARG B N 1
ATOM 1374 C CA . ARG B 1 30 ? 19.719 2.242 1.132 1 97.38 30 ARG B CA 1
ATOM 1375 C C . ARG B 1 30 ? 20.281 1.232 0.139 1 97.38 30 ARG B C 1
ATOM 1377 O O . ARG B 1 30 ? 21.172 0.451 0.48 1 97.38 30 ARG B O 1
ATOM 1384 N N . PHE B 1 31 ? 19.688 1.258 -1.024 1 96.81 31 PHE B N 1
ATOM 1385 C CA . PHE B 1 31 ? 20.172 0.356 -2.061 1 96.81 31 PHE B CA 1
ATOM 1386 C C . PHE B 1 31 ? 19.859 0.907 -3.447 1 96.81 31 PHE B C 1
ATOM 1388 O O . PHE B 1 31 ? 19.453 2.062 -3.586 1 96.81 31 PHE B O 1
ATOM 1395 N N . THR B 1 32 ? 20.25 0.126 -4.492 1 94.5 32 THR B N 1
ATOM 1396 C CA . THR B 1 32 ? 19.953 0.49 -5.871 1 94.5 32 THR B CA 1
ATOM 1397 C C . THR B 1 32 ? 19.188 -0.634 -6.574 1 94.5 32 THR B C 1
ATOM 1399 O O . THR B 1 32 ? 19.391 -1.811 -6.27 1 94.5 32 THR B O 1
ATOM 1402 N N . THR B 1 33 ? 18.281 -0.277 -7.324 1 90.19 33 THR B N 1
ATOM 1403 C CA . THR B 1 33 ? 17.625 -1.186 -8.258 1 90.19 33 THR B CA 1
ATOM 1404 C C . THR B 1 33 ? 17.875 -0.764 -9.695 1 90.19 33 THR B C 1
ATOM 1406 O O . THR B 1 33 ? 17.438 0.306 -10.125 1 90.19 33 THR B O 1
ATOM 1409 N N . GLY B 1 34 ? 18.531 -1.669 -10.336 1 85.69 34 GLY B N 1
ATOM 1410 C CA . GLY B 1 34 ? 19.031 -1.175 -11.609 1 85.69 34 GLY B CA 1
ATOM 1411 C C . GLY B 1 34 ? 19.859 0.085 -11.477 1 85.69 34 GLY B C 1
ATOM 1412 O O . GLY B 1 34 ? 20.844 0.112 -10.727 1 85.69 34 GLY B O 1
ATOM 1413 N N . TYR B 1 35 ? 19.328 1.215 -12.102 1 86.31 35 TYR B N 1
ATOM 1414 C CA . TYR B 1 35 ? 20.094 2.461 -12.109 1 86.31 35 TYR B CA 1
ATOM 1415 C C . TYR B 1 35 ? 19.438 3.508 -11.219 1 86.31 35 TYR B C 1
ATOM 1417 O O . TYR B 1 35 ? 19.812 4.68 -11.234 1 86.31 35 TYR B O 1
ATOM 1425 N N . THR B 1 36 ? 18.5 3.062 -10.477 1 93.81 36 THR B N 1
ATOM 1426 C CA . THR B 1 36 ? 17.781 4.082 -9.711 1 93.81 36 THR B CA 1
ATOM 1427 C C . THR B 1 36 ? 18.031 3.91 -8.219 1 93.81 36 THR B C 1
ATOM 1429 O O . THR B 1 36 ? 18.281 2.795 -7.746 1 93.81 36 THR B O 1
ATOM 1432 N N . LEU B 1 37 ? 18.031 5.031 -7.488 1 97.19 37 LEU B N 1
ATOM 1433 C CA . LEU B 1 37 ? 18.125 5.043 -6.035 1 97.19 37 LEU B CA 1
ATOM 1434 C C . LEU B 1 37 ? 16.891 4.449 -5.391 1 97.19 37 LEU B C 1
ATOM 1436 O O . LEU B 1 37 ? 15.766 4.695 -5.852 1 97.19 37 LEU B O 1
ATOM 1440 N N . ALA B 1 38 ? 17.125 3.738 -4.344 1 98.56 38 ALA B N 1
ATOM 1441 C CA . ALA B 1 38 ? 16.047 3.119 -3.588 1 98.56 38 ALA B CA 1
ATOM 1442 C C . ALA B 1 38 ? 16.375 3.062 -2.1 1 98.56 38 ALA B C 1
ATOM 1444 O O . ALA B 1 38 ? 17.547 3.164 -1.713 1 98.56 38 ALA B O 1
ATOM 1445 N N . CYS B 1 39 ? 15.367 2.951 -1.333 1 98.75 39 CYS B N 1
ATOM 1446 C CA . CYS B 1 39 ? 15.562 2.738 0.097 1 98.75 39 CYS B CA 1
ATOM 1447 C C . CYS B 1 39 ? 14.328 2.1 0.726 1 98.75 39 CYS B C 1
ATOM 1449 O O . CYS B 1 39 ? 13.242 2.133 0.146 1 98.75 39 CYS B O 1
ATOM 1451 N N . TRP B 1 40 ? 14.539 1.462 1.816 1 98.81 40 TRP B N 1
ATOM 1452 C CA . TRP B 1 40 ? 13.469 1.112 2.744 1 98.81 40 TRP B CA 1
ATOM 1453 C C . TRP B 1 40 ? 13.461 2.053 3.945 1 98.81 40 TRP B C 1
ATOM 1455 O O . TRP B 1 40 ? 14.5 2.281 4.57 1 98.81 40 TRP B O 1
ATOM 1465 N N . LEU B 1 41 ? 12.352 2.615 4.203 1 98.88 41 LEU B N 1
ATOM 1466 C CA . LEU B 1 41 ? 12.07 3.305 5.457 1 98.88 41 LEU B CA 1
ATOM 1467 C C . LEU B 1 41 ? 11.227 2.436 6.383 1 98.88 41 LEU B C 1
ATOM 1469 O O . LEU B 1 41 ? 10.312 1.749 5.93 1 98.88 41 LEU B O 1
ATOM 1473 N N . LYS B 1 42 ? 11.508 2.498 7.691 1 98.69 42 LYS B N 1
ATOM 1474 C CA . LYS B 1 42 ? 10.727 1.735 8.656 1 98.69 42 LYS B CA 1
ATOM 1475 C C . LYS B 1 42 ? 9.93 2.662 9.578 1 98.69 42 LYS B C 1
ATOM 1477 O O . LYS B 1 42 ? 10.414 3.734 9.945 1 98.69 42 LYS B O 1
ATOM 1482 N N . GLY B 1 43 ? 8.68 2.305 9.891 1 98.25 43 GLY B N 1
ATOM 1483 C CA . GLY B 1 43 ? 7.777 3.027 10.773 1 98.25 43 GLY B CA 1
ATOM 1484 C C . GLY B 1 43 ? 6.379 2.439 10.812 1 98.25 43 GLY B C 1
ATOM 1485 O O . GLY B 1 43 ? 6.004 1.665 9.93 1 98.25 43 GLY B O 1
ATOM 1486 N N . TRP B 1 44 ? 5.676 2.725 11.844 1 97.81 44 TRP B N 1
ATOM 1487 C CA . TRP B 1 44 ? 4.281 2.305 11.961 1 97.81 44 TRP B CA 1
ATOM 1488 C C . TRP B 1 44 ? 4.156 0.792 11.82 1 97.81 44 TRP B C 1
ATOM 1490 O O . TRP B 1 44 ? 3.213 0.294 11.203 1 97.81 44 TRP B O 1
ATOM 1500 N N . HIS B 1 45 ? 5.121 0.03 12.219 1 97.12 45 HIS B N 1
ATOM 1501 C CA . HIS B 1 45 ? 5.176 -1.426 12.172 1 97.12 45 HIS B CA 1
ATOM 1502 C C . HIS B 1 45 ? 5.109 -1.928 10.734 1 97.12 45 HIS B C 1
ATOM 1504 O O . HIS B 1 45 ? 4.438 -2.924 10.445 1 97.12 45 HIS B O 1
ATOM 1510 N N . THR B 1 46 ? 5.617 -1.159 9.867 1 97.81 46 THR B N 1
ATOM 1511 C CA . THR B 1 46 ? 5.715 -1.537 8.469 1 97.81 46 THR B CA 1
ATOM 1512 C C . THR B 1 46 ? 6.945 -0.908 7.816 1 97.81 46 THR B C 1
ATOM 1514 O O . THR B 1 46 ? 7.836 -0.422 8.516 1 97.81 46 THR B O 1
ATOM 1517 N N . ARG B 1 47 ? 7.047 -1.077 6.418 1 98.44 47 ARG B N 1
ATOM 1518 C CA . ARG B 1 47 ? 8.117 -0.478 5.629 1 98.44 47 ARG B CA 1
ATOM 1519 C C . ARG B 1 47 ? 7.566 0.186 4.371 1 98.44 47 ARG B C 1
ATOM 1521 O O . ARG B 1 47 ? 6.648 -0.339 3.738 1 98.44 47 ARG B O 1
ATOM 1528 N N . LEU B 1 48 ? 8.156 1.273 4.062 1 98.88 48 LEU B N 1
ATOM 1529 C CA . LEU B 1 48 ? 7.984 1.881 2.748 1 98.88 48 LEU B CA 1
ATOM 1530 C C . LEU B 1 48 ? 9.234 1.697 1.898 1 98.88 48 LEU B C 1
ATOM 1532 O O . LEU B 1 48 ? 10.352 1.903 2.379 1 98.88 48 LEU B O 1
ATOM 1536 N N . GLU B 1 49 ? 9.078 1.264 0.732 1 98.88 49 GLU B N 1
ATOM 1537 C CA . GLU B 1 49 ? 10.141 1.326 -0.27 1 98.88 49 GLU B CA 1
ATOM 1538 C C . GLU B 1 49 ? 9.969 2.547 -1.172 1 98.88 49 GLU B C 1
ATOM 1540 O O . GLU B 1 49 ? 8.922 2.732 -1.786 1 98.88 49 GLU B O 1
ATOM 1545 N N . LEU B 1 50 ? 10.93 3.361 -1.212 1 98.88 50 LEU B N 1
ATOM 1546 C CA . LEU B 1 50 ? 10.953 4.484 -2.145 1 98.88 50 LEU B CA 1
ATOM 1547 C C . LEU B 1 50 ? 11.914 4.211 -3.299 1 98.88 50 LEU B C 1
ATOM 1549 O O . LEU B 1 50 ? 13.047 3.773 -3.08 1 98.88 50 LEU B O 1
ATOM 1553 N N . LEU B 1 51 ? 11.43 4.422 -4.516 1 98.56 51 LEU B N 1
ATOM 1554 C CA . LEU B 1 51 ? 12.219 4.266 -5.73 1 98.56 51 LEU B CA 1
ATOM 1555 C C . LEU B 1 51 ? 12.258 5.566 -6.523 1 98.56 51 LEU B C 1
ATOM 1557 O O . LEU B 1 51 ? 11.219 6.094 -6.914 1 98.56 51 LEU B O 1
ATOM 1561 N N . GLN B 1 52 ? 13.422 6.043 -6.785 1 98.75 52 GLN B N 1
ATOM 1562 C CA . GLN B 1 52 ? 13.562 7.238 -7.613 1 98.75 52 GLN B CA 1
ATOM 1563 C C . GLN B 1 52 ? 13.18 6.945 -9.062 1 98.75 52 GLN B C 1
ATOM 1565 O O . GLN B 1 52 ? 13.688 5.992 -9.664 1 98.75 52 GLN B O 1
ATOM 1570 N N . VAL B 1 53 ? 12.391 7.844 -9.617 1 98.25 53 VAL B N 1
ATOM 1571 C CA . VAL B 1 53 ? 12.008 7.699 -11.016 1 98.25 53 VAL B CA 1
ATOM 1572 C C . VAL B 1 53 ? 12.852 8.633 -11.883 1 98.25 53 VAL B C 1
ATOM 1574 O O . VAL B 1 53 ? 12.852 9.852 -11.672 1 98.25 53 VAL B O 1
ATOM 1577 N N . PRO B 1 54 ? 13.633 8.281 -12.859 1 94.25 54 PRO B N 1
ATOM 1578 C CA . PRO B 1 54 ? 14.531 9.125 -13.656 1 94.25 54 PRO B CA 1
ATOM 1579 C C . PRO B 1 54 ? 13.781 10.18 -14.469 1 94.25 54 PRO B C 1
ATOM 1581 O O . PRO B 1 54 ? 14.164 11.352 -14.484 1 94.25 54 PRO B O 1
ATOM 1584 N N . GLN B 1 55 ? 12.781 9.953 -15.297 1 97.19 55 GLN B N 1
ATOM 1585 C CA . GLN B 1 55 ? 11.93 10.82 -16.094 1 97.19 55 GLN B CA 1
ATOM 1586 C C . GLN B 1 55 ? 10.461 10.68 -15.703 1 97.19 55 GLN B C 1
ATOM 1588 O O . GLN B 1 55 ? 9.648 10.195 -16.484 1 97.19 55 GLN B O 1
ATOM 1593 N N . PRO B 1 56 ? 10.289 11.336 -14.547 1 98.44 56 PRO B N 1
ATOM 1594 C CA . PRO B 1 56 ? 8.977 11.055 -13.961 1 98.44 56 PRO B CA 1
ATOM 1595 C C . PRO B 1 56 ? 7.844 11.781 -14.688 1 98.44 56 PRO B C 1
ATOM 1597 O O . PRO B 1 56 ? 7.988 12.945 -15.062 1 98.44 56 PRO B O 1
ATOM 1600 N N . LYS B 1 57 ? 6.801 11.055 -14.906 1 98.38 57 LYS B N 1
ATOM 1601 C CA . LYS B 1 57 ? 5.496 11.648 -15.172 1 98.38 57 LYS B CA 1
ATOM 1602 C C . LYS B 1 57 ? 4.773 12 -13.875 1 98.38 57 LYS B C 1
ATOM 1604 O O . LYS B 1 57 ? 5.051 11.414 -12.828 1 98.38 57 LYS B O 1
ATOM 1609 N N . PRO B 1 58 ? 3.906 12.961 -13.914 1 97.69 58 PRO B N 1
ATOM 1610 C CA . PRO B 1 58 ? 3.133 13.234 -12.703 1 97.69 58 PRO B CA 1
ATOM 1611 C C . PRO B 1 58 ? 2.303 12.039 -12.25 1 97.69 58 PRO B C 1
ATOM 1613 O O . PRO B 1 58 ? 1.8 11.281 -13.086 1 97.69 58 PRO B O 1
ATOM 1616 N N . ALA B 1 59 ? 2.141 11.922 -10.977 1 98.12 59 ALA B N 1
ATOM 1617 C CA . ALA B 1 59 ? 1.24 10.891 -10.461 1 98.12 59 ALA B CA 1
ATOM 1618 C C . ALA B 1 59 ? -0.202 11.172 -10.875 1 98.12 59 ALA B C 1
ATOM 1620 O O . ALA B 1 59 ? -0.586 12.32 -11.078 1 98.12 59 ALA B O 1
ATOM 1621 N N . ALA B 1 60 ? -0.973 10.109 -10.914 1 97.88 60 ALA B N 1
ATOM 1622 C CA . ALA B 1 60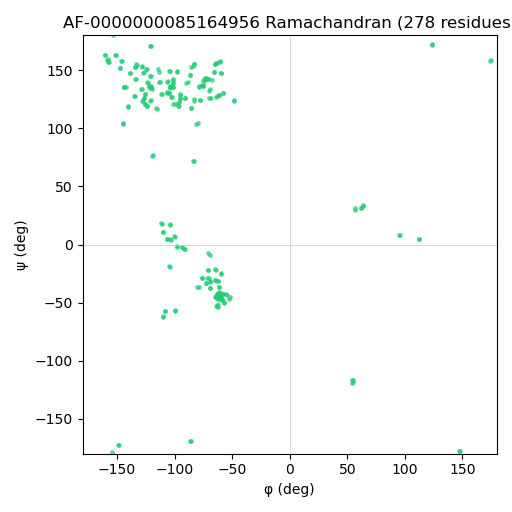 ? -2.41 10.25 -11.133 1 97.88 60 ALA B CA 1
ATOM 1623 C C . ALA B 1 60 ? -3.078 10.961 -9.961 1 97.88 60 ALA B C 1
ATOM 1625 O O . ALA B 1 60 ? -2.646 10.82 -8.82 1 97.88 60 ALA B O 1
ATOM 1626 N N . ASP B 1 61 ? -4.137 11.695 -10.25 1 97.56 61 ASP B N 1
ATOM 1627 C CA . ASP B 1 61 ? -4.949 12.289 -9.188 1 97.56 61 ASP B CA 1
ATOM 1628 C C . ASP B 1 61 ? -5.98 11.289 -8.672 1 97.56 61 ASP B C 1
ATOM 1630 O O . ASP B 1 61 ? -7.184 11.492 -8.836 1 97.56 61 ASP B O 1
ATOM 1634 N N . SER B 1 62 ? -5.531 10.336 -7.984 1 97.69 62 SER B N 1
ATOM 1635 C CA . SER B 1 62 ? -6.363 9.219 -7.562 1 97.69 62 SER B CA 1
ATOM 1636 C C . SER B 1 62 ? -7.457 9.672 -6.602 1 97.69 62 SER B C 1
ATOM 1638 O O . SER B 1 62 ? -8.547 9.094 -6.574 1 97.69 62 SER B O 1
ATOM 1640 N N . PHE B 1 63 ? -7.191 10.672 -5.855 1 98.06 63 PHE B N 1
ATOM 1641 C CA . PHE B 1 63 ? -8.117 11.102 -4.809 1 98.06 63 PHE B CA 1
ATOM 1642 C C . PHE B 1 63 ? -9.375 11.703 -5.418 1 98.06 63 PHE B C 1
ATOM 1644 O O . PHE B 1 63 ? -10.484 11.453 -4.941 1 98.06 63 PHE B O 1
ATOM 1651 N N . HIS B 1 64 ? -9.234 12.438 -6.512 1 97.62 64 HIS B N 1
ATOM 1652 C CA . HIS B 1 64 ? -10.391 13.164 -7.043 1 97.62 64 HIS B CA 1
ATOM 1653 C C . HIS B 1 64 ? -10.953 12.469 -8.273 1 97.62 64 HIS B C 1
ATOM 1655 O O . HIS B 1 64 ? -12.07 12.766 -8.703 1 97.62 64 HIS B O 1
ATOM 1661 N N . ASP B 1 65 ? -10.203 11.641 -8.898 1 97.81 65 ASP B N 1
ATOM 1662 C CA . ASP B 1 65 ? -10.688 10.922 -10.07 1 97.81 65 ASP B CA 1
ATOM 1663 C C . ASP B 1 65 ? -11.547 9.727 -9.664 1 97.81 65 ASP B C 1
ATOM 1665 O O . ASP B 1 65 ? -11.023 8.664 -9.328 1 97.81 65 ASP B O 1
ATOM 1669 N N . GLU B 1 66 ? -12.805 9.812 -9.797 1 96.81 66 GLU B N 1
ATOM 1670 C CA . GLU B 1 66 ? -13.742 8.789 -9.344 1 96.81 66 GLU B CA 1
ATOM 1671 C C . GLU B 1 66 ? -13.664 7.539 -10.219 1 96.81 66 GLU B C 1
ATOM 1673 O O . GLU B 1 66 ? -14.234 6.5 -9.883 1 96.81 66 GLU B O 1
ATOM 1678 N N . HIS B 1 67 ? -12.906 7.605 -11.297 1 98.25 67 HIS B N 1
ATOM 1679 C CA . HIS B 1 67 ? -12.789 6.484 -12.227 1 98.25 67 HIS B CA 1
ATOM 1680 C C . HIS B 1 67 ? -11.438 5.797 -12.094 1 98.25 67 HIS B C 1
ATOM 1682 O O . HIS B 1 67 ? -11.148 4.84 -12.812 1 98.25 67 HIS B O 1
ATOM 1688 N N . TYR B 1 68 ? -10.641 6.184 -11.18 1 98.5 68 TYR B N 1
ATOM 1689 C CA . TYR B 1 68 ? -9.289 5.664 -10.984 1 98.5 68 TYR B CA 1
ATOM 1690 C C . TYR B 1 68 ? -9.336 4.223 -10.477 1 98.5 68 TYR B C 1
ATOM 1692 O O . TYR B 1 68 ? -10.016 3.922 -9.492 1 98.5 68 TYR B O 1
ATOM 1700 N N . VAL B 1 69 ? -8.641 3.322 -11.18 1 98.81 69 VAL B N 1
ATOM 1701 C CA . VAL B 1 69 ? -8.398 1.954 -10.734 1 98.81 69 VAL B CA 1
ATOM 1702 C C . VAL B 1 69 ? -6.918 1.769 -10.414 1 98.81 69 VAL B C 1
ATOM 1704 O O . VAL B 1 69 ? -6.051 2.146 -11.203 1 98.81 69 VAL B O 1
ATOM 1707 N N . GLY B 1 70 ? -6.59 1.226 -9.219 1 98.81 70 GLY B N 1
ATOM 1708 C CA . GLY B 1 70 ? -5.211 1.021 -8.805 1 98.81 70 GLY 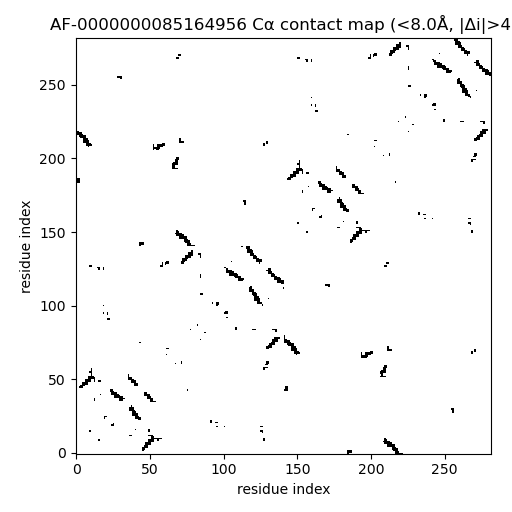B CA 1
ATOM 1709 C C . GLY B 1 70 ? -5.004 1.169 -7.309 1 98.81 70 GLY B C 1
ATOM 1710 O O . GLY B 1 70 ? -5.973 1.246 -6.551 1 98.81 70 GLY B O 1
ATOM 1711 N N . TYR B 1 71 ? -3.766 1.053 -6.855 1 98.88 71 TYR B N 1
ATOM 1712 C CA . TYR B 1 71 ? -3.451 1.371 -5.469 1 98.88 71 TYR B CA 1
ATOM 1713 C C . TYR B 1 71 ? -3.834 2.809 -5.141 1 98.88 71 TYR B C 1
ATOM 1715 O O . TYR B 1 71 ? -3.453 3.738 -5.855 1 98.88 71 TYR B O 1
ATOM 1723 N N . TYR B 1 72 ? -4.562 3.004 -4.043 1 98.81 72 TYR B N 1
ATOM 1724 C CA . TYR B 1 72 ? -5.223 4.281 -3.795 1 98.81 72 TYR B CA 1
ATOM 1725 C C . TYR B 1 72 ? -4.559 5.023 -2.639 1 98.81 72 TYR B C 1
ATOM 1727 O O . TYR B 1 72 ? -3.973 6.09 -2.832 1 98.81 72 TYR B O 1
ATOM 1735 N N . HIS B 1 73 ? -4.586 4.43 -1.458 1 98.88 73 HIS B N 1
ATOM 1736 C CA . HIS B 1 73 ? -3.953 5.125 -0.345 1 98.88 73 HIS B CA 1
ATOM 1737 C C . HIS B 1 73 ? -3.422 4.145 0.692 1 98.88 73 HIS B C 1
ATOM 1739 O O . HIS B 1 73 ? -3.799 2.969 0.688 1 98.88 73 HIS B O 1
ATOM 1745 N N . LEU B 1 74 ? -2.539 4.676 1.521 1 98.88 74 LEU B N 1
ATOM 1746 C CA . LEU B 1 74 ? -2.143 4.027 2.768 1 98.88 74 LEU B CA 1
ATOM 1747 C C . LEU B 1 74 ? -2.914 4.605 3.949 1 98.88 74 LEU B C 1
ATOM 1749 O O . LEU B 1 74 ? -3.264 5.789 3.949 1 98.88 74 LEU B O 1
ATOM 1753 N N . SER B 1 75 ? -3.117 3.73 4.926 1 98.88 75 SER B N 1
ATOM 1754 C CA . SER B 1 75 ? -3.822 4.172 6.125 1 98.88 75 SER B CA 1
ATOM 1755 C C . SER B 1 75 ? -3.047 3.809 7.387 1 98.88 75 SER B C 1
ATOM 1757 O O . SER B 1 75 ? -2.59 2.674 7.535 1 98.88 75 SER B O 1
ATOM 1759 N N . PHE B 1 76 ? -2.939 4.75 8.266 1 98.88 76 PHE B N 1
ATOM 1760 C CA . PHE B 1 76 ? -2.209 4.57 9.516 1 98.88 76 PHE B CA 1
ATOM 1761 C C . PHE B 1 76 ? -3.111 4.844 10.711 1 98.88 76 PHE B C 1
ATOM 1763 O O . PHE B 1 76 ? -3.854 5.828 10.727 1 98.88 76 PHE B O 1
ATOM 1770 N N . ASP B 1 77 ? -3.014 3.982 11.688 1 98.69 77 ASP B N 1
ATOM 1771 C CA . ASP B 1 77 ? -3.902 3.975 12.844 1 98.69 77 ASP B CA 1
ATOM 1772 C C . ASP B 1 77 ? -3.275 4.711 14.031 1 98.69 77 ASP B C 1
ATOM 1774 O O . ASP B 1 77 ? -2.23 4.301 14.539 1 98.69 77 ASP B O 1
ATOM 1778 N N . LEU B 1 78 ? -3.947 5.762 14.477 1 98.12 78 LEU B N 1
ATOM 1779 C CA . LEU B 1 78 ? -3.482 6.582 15.586 1 98.12 78 LEU B CA 1
ATOM 1780 C C . LEU B 1 78 ? -4.273 6.273 16.859 1 98.12 78 LEU B C 1
ATOM 1782 O O . LEU B 1 78 ? -4.238 7.047 17.812 1 98.12 78 LEU B O 1
ATOM 1786 N N . SER B 1 79 ? -4.957 5.164 16.906 1 97.69 79 SER B N 1
ATOM 1787 C CA . SER B 1 79 ? -5.879 4.883 18 1 97.69 79 SER B CA 1
ATOM 1788 C C . SER B 1 79 ? -5.148 4.812 19.344 1 97.69 79 SER B C 1
ATOM 1790 O O . SER B 1 79 ? -5.707 5.176 20.375 1 97.69 79 SER B O 1
ATOM 1792 N N . ASP B 1 80 ? -3.926 4.379 19.328 1 96.69 80 ASP B N 1
ATOM 1793 C CA . ASP B 1 80 ? -3.182 4.227 20.578 1 96.69 80 ASP B CA 1
ATOM 1794 C C . ASP B 1 80 ? -2.357 5.477 20.875 1 96.69 80 ASP B C 1
ATOM 1796 O O . ASP B 1 80 ? -1.593 5.504 21.844 1 96.69 80 ASP B O 1
ATOM 1800 N N . HIS B 1 81 ? -2.404 6.438 19.969 1 96.06 81 HIS B N 1
ATOM 1801 C CA . HIS B 1 81 ? -1.704 7.691 20.219 1 96.06 81 HIS B CA 1
ATOM 1802 C C . HIS B 1 81 ? -2.41 8.508 21.297 1 96.06 81 HIS B C 1
ATOM 1804 O O . HIS B 1 81 ? -3.641 8.562 21.344 1 96.06 81 HIS B O 1
ATOM 1810 N N . PRO B 1 82 ? -1.681 9.164 22.141 1 95.94 82 PRO B N 1
ATOM 1811 C CA . PRO B 1 82 ? -2.307 9.922 23.234 1 95.94 82 PRO B CA 1
ATOM 1812 C C . PRO B 1 82 ? -3.07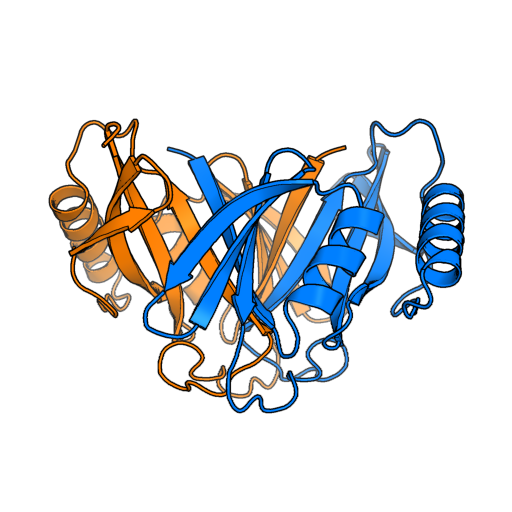 11.148 22.734 1 95.94 82 PRO B C 1
ATOM 1814 O O . PRO B 1 82 ? -4.047 11.57 23.359 1 95.94 82 PRO B O 1
ATOM 1817 N N . ASP B 1 83 ? -2.645 11.781 21.656 1 96.88 83 ASP B N 1
ATOM 1818 C CA . ASP B 1 83 ? -3.273 12.984 21.109 1 96.88 83 ASP B CA 1
ATOM 1819 C C . ASP B 1 83 ? -4.41 12.633 20.156 1 96.88 83 ASP B C 1
ATOM 1821 O O . ASP B 1 83 ? -4.32 11.648 19.422 1 96.88 83 ASP B O 1
ATOM 1825 N N . PRO B 1 84 ? -5.488 13.508 20.141 1 97.06 84 PRO B N 1
ATOM 1826 C CA . PRO B 1 84 ? -6.492 13.367 19.094 1 97.06 84 PRO B CA 1
ATOM 1827 C C . PRO B 1 84 ? -5.914 13.555 17.688 1 97.06 84 PRO B C 1
ATOM 1829 O O . PRO B 1 84 ? -4.895 14.227 17.531 1 97.06 84 PRO B O 1
ATOM 1832 N N . LEU B 1 85 ? -6.598 13 16.719 1 98 85 LEU B N 1
ATOM 1833 C CA . LEU B 1 85 ? -6.168 13.039 15.328 1 98 85 LEU B CA 1
ATOM 1834 C C . LEU B 1 85 ? -5.871 14.469 14.891 1 98 85 LEU B C 1
ATOM 1836 O O . LEU B 1 85 ? -4.828 14.734 14.281 1 98 85 LEU B O 1
ATOM 1840 N N . GLU B 1 86 ? -6.711 15.398 15.203 1 97.75 86 GLU B N 1
ATOM 1841 C CA . GLU B 1 86 ? -6.562 16.797 14.789 1 97.75 86 GLU B CA 1
ATOM 1842 C C . GLU B 1 86 ? -5.289 17.406 15.367 1 97.75 86 GLU B C 1
ATOM 1844 O O . GLU B 1 86 ? -4.559 18.109 14.664 1 97.75 86 GLU B O 1
ATOM 1849 N N . THR B 1 87 ? -5.086 17.141 16.609 1 98.31 87 THR B N 1
ATOM 1850 C CA . THR B 1 87 ? -3.895 17.656 17.266 1 98.31 87 THR B CA 1
ATOM 1851 C C . THR B 1 87 ? -2.629 17.094 16.641 1 98.31 87 THR B C 1
ATOM 1853 O O . THR B 1 87 ? -1.685 17.828 16.359 1 98.31 87 THR B O 1
ATOM 1856 N N . TRP B 1 88 ? -2.68 15.836 16.453 1 98.06 88 TRP B N 1
ATOM 1857 C CA . TRP B 1 88 ? -1.534 15.172 15.828 1 98.06 88 TRP B CA 1
ATOM 1858 C C . TRP B 1 88 ? -1.27 15.734 14.438 1 98.06 88 TRP B C 1
ATOM 1860 O O . TRP B 1 88 ? -0.123 16.031 14.086 1 98.06 88 TRP B O 1
ATOM 1870 N N . LEU B 1 89 ? -2.273 15.93 13.656 1 98.25 89 LEU B N 1
ATOM 1871 C CA . LEU B 1 89 ? -2.145 16.453 12.305 1 98.25 89 LEU B CA 1
ATOM 1872 C C . LEU B 1 89 ? -1.552 17.859 12.328 1 98.25 89 LEU B C 1
ATOM 1874 O O . LEU B 1 89 ? -0.739 18.203 11.469 1 98.25 89 LEU B O 1
ATOM 1878 N N . ASN B 1 90 ? -1.993 18.641 13.25 1 98.25 90 ASN B N 1
ATOM 1879 C CA . ASN B 1 90 ? -1.438 19.984 13.383 1 98.25 90 ASN B CA 1
ATOM 1880 C C . ASN B 1 90 ? 0.063 19.938 13.648 1 98.25 90 ASN B C 1
ATOM 1882 O O . ASN B 1 90 ? 0.82 20.734 13.086 1 98.25 90 ASN B O 1
ATOM 1886 N N . GLN B 1 91 ? 0.463 19.078 14.477 1 98.25 91 GLN B N 1
ATOM 1887 C CA . GLN B 1 91 ? 1.881 18.906 14.781 1 98.25 91 GLN B CA 1
ATOM 1888 C C . GLN B 1 91 ? 2.662 18.469 13.539 1 98.25 91 GLN B C 1
ATOM 1890 O O . GLN B 1 91 ? 3.76 18.969 13.289 1 98.25 91 GLN B O 1
ATOM 1895 N N . VAL B 1 92 ? 2.1 17.531 12.852 1 98 92 VAL B N 1
ATOM 1896 C CA . VAL B 1 92 ? 2.715 17.078 11.609 1 98 92 VAL B CA 1
ATOM 1897 C C . VAL B 1 92 ? 2.85 18.25 10.641 1 98 92 VAL B C 1
ATOM 1899 O O . VAL B 1 92 ? 3.898 18.422 10.016 1 98 92 VAL B O 1
ATOM 1902 N N . GLY B 1 93 ? 1.777 19 10.484 1 98.19 93 GLY B N 1
ATOM 1903 C CA . GLY B 1 93 ? 1.815 20.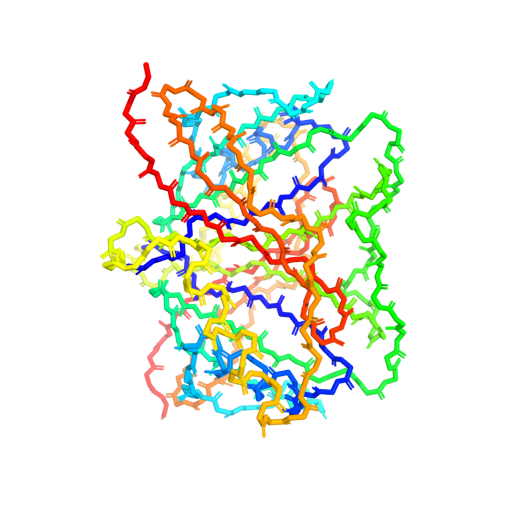172 9.617 1 98.19 93 GLY B CA 1
ATOM 1904 C C . GLY B 1 93 ? 2.926 21.141 9.977 1 98.19 93 GLY B C 1
ATOM 1905 O O . GLY B 1 93 ? 3.637 21.641 9.102 1 98.19 93 GLY B O 1
ATOM 1906 N N . GLU B 1 94 ? 3.115 21.406 11.203 1 98.44 94 GLU B N 1
ATOM 1907 C CA . GLU B 1 94 ? 4.172 22.281 11.672 1 98.44 94 GLU B CA 1
ATOM 1908 C C . GLU B 1 94 ? 5.555 21.719 11.352 1 98.44 94 GLU B C 1
ATOM 1910 O O . GLU B 1 94 ? 6.453 22.469 10.945 1 98.44 94 GLU B O 1
ATOM 1915 N N . THR B 1 95 ? 5.707 20.469 11.617 1 98.44 95 THR B N 1
ATOM 1916 C CA . THR B 1 95 ? 6.973 19.797 11.344 1 98.44 95 THR B CA 1
ATOM 1917 C C . THR B 1 95 ? 7.324 19.891 9.859 1 98.44 95 THR B C 1
ATOM 1919 O O . THR B 1 95 ? 8.469 20.188 9.5 1 98.44 95 THR B O 1
ATOM 1922 N N . LEU B 1 96 ? 6.352 19.609 9.023 1 98.5 96 LEU B N 1
ATOM 1923 C CA . LEU B 1 96 ? 6.566 19.688 7.578 1 98.5 96 LEU B CA 1
ATOM 1924 C C . LEU B 1 96 ? 6.926 21.094 7.148 1 98.5 96 LEU B C 1
ATOM 1926 O O . LEU B 1 96 ? 7.859 21.297 6.367 1 98.5 96 LEU B O 1
ATOM 1930 N N . LYS B 1 97 ? 6.219 22 7.656 1 97.56 97 LYS B N 1
ATOM 1931 C CA . LYS B 1 97 ? 6.469 23.406 7.332 1 97.56 97 LYS B CA 1
ATOM 1932 C C . LYS B 1 97 ? 7.875 23.828 7.746 1 97.56 97 LYS B C 1
ATOM 1934 O O . LYS B 1 97 ? 8.562 24.531 7.012 1 97.56 97 LYS B O 1
ATOM 1939 N N . ALA B 1 98 ? 8.266 23.438 8.852 1 97.94 98 ALA B N 1
ATOM 1940 C CA . ALA B 1 98 ? 9.594 23.766 9.375 1 97.94 98 ALA B CA 1
ATOM 1941 C C . ALA B 1 98 ? 10.688 23.25 8.453 1 97.94 98 ALA B C 1
ATOM 1943 O O . ALA B 1 98 ? 11.789 23.797 8.414 1 97.94 98 ALA B O 1
ATOM 1944 N N . GLN B 1 99 ? 10.359 22.234 7.727 1 97.44 99 GLN B N 1
ATOM 1945 C CA . GLN B 1 99 ? 11.312 21.625 6.797 1 97.44 99 GLN B CA 1
ATOM 1946 C C . GLN B 1 99 ? 11.062 22.109 5.371 1 97.44 99 GLN B C 1
ATOM 1948 O O . GLN B 1 99 ? 11.609 21.547 4.418 1 97.44 99 GLN B O 1
ATOM 1953 N N . SER B 1 100 ? 10.164 23.062 5.227 1 97.5 100 SER B N 1
ATOM 1954 C CA . SER B 1 100 ? 9.82 23.641 3.932 1 97.5 100 SER B CA 1
ATOM 1955 C C . SER B 1 100 ? 9.195 22.594 3.01 1 97.5 100 SER B C 1
ATOM 1957 O O . SER B 1 100 ? 9.461 22.578 1.807 1 97.5 100 SER B O 1
ATOM 1959 N N . LEU B 1 101 ? 8.477 21.703 3.596 1 97.88 101 LEU B N 1
ATOM 1960 C CA . LEU B 1 101 ? 7.699 20.719 2.848 1 97.88 101 LEU B CA 1
ATOM 1961 C C . LEU B 1 101 ? 6.215 21.062 2.861 1 97.88 101 LEU B C 1
ATOM 1963 O O . LEU B 1 101 ? 5.723 21.672 3.818 1 97.88 101 LEU B O 1
ATOM 1967 N N . PRO B 1 102 ? 5.578 20.688 1.811 1 94.88 102 PRO B N 1
ATOM 1968 C CA . PRO B 1 102 ? 4.16 21.031 1.743 1 94.88 102 PRO B CA 1
ATOM 1969 C C . PRO B 1 102 ? 3.301 20.203 2.686 1 94.88 102 PRO B C 1
ATOM 1971 O O . PRO B 1 102 ? 3.576 19.016 2.885 1 94.88 102 PRO B O 1
ATOM 1974 N N . PHE B 1 103 ? 2.303 20.844 3.252 1 97.31 103 PHE B N 1
ATOM 1975 C CA . PHE B 1 103 ? 1.252 20.172 4.008 1 97.31 103 PHE B CA 1
ATOM 1976 C C . PHE B 1 103 ? -0.122 20.516 3.443 1 97.31 103 PHE B C 1
ATOM 1978 O O . PHE B 1 103 ? -0.491 21.688 3.365 1 97.31 103 PHE B O 1
ATOM 1985 N N . GLU B 1 104 ? -0.847 19.516 2.98 1 97.94 104 GLU B N 1
ATOM 1986 C CA . GLU B 1 104 ? -2.189 19.703 2.439 1 97.94 104 GLU B CA 1
ATOM 1987 C C . GLU B 1 104 ? -3.158 18.656 2.975 1 97.94 104 GLU B C 1
ATOM 1989 O O . GLU B 1 104 ? -2.91 17.453 2.852 1 97.94 104 GLU B O 1
ATOM 1994 N N . LEU B 1 105 ? -4.246 19.156 3.498 1 97.94 105 LEU B N 1
ATOM 1995 C CA . LEU B 1 105 ? -5.352 18.266 3.869 1 97.94 105 LEU B CA 1
ATOM 1996 C C . LEU B 1 105 ? -6.254 18 2.672 1 97.94 105 LEU B C 1
ATOM 1998 O O . LEU B 1 105 ? -6.848 18.922 2.113 1 97.94 105 LEU B O 1
ATOM 2002 N N . LEU B 1 106 ? -6.316 16.781 2.291 1 98.38 106 LEU B N 1
ATOM 2003 C CA . LEU B 1 106 ? -7.258 16.391 1.246 1 98.38 106 LEU B CA 1
ATOM 2004 C C . LEU B 1 106 ? -8.664 16.25 1.813 1 98.38 106 LEU B C 1
ATOM 2006 O O . LEU B 1 106 ? -9.648 16.484 1.111 1 98.38 106 LEU B O 1
ATOM 2010 N N . LEU B 1 107 ? -8.766 15.773 2.994 1 98.31 107 LEU B N 1
ATOM 2011 C CA . LEU B 1 107 ? -9.992 15.641 3.773 1 98.31 107 LEU B CA 1
ATOM 2012 C C . LEU B 1 107 ? -9.742 15.977 5.238 1 98.31 107 LEU B C 1
ATOM 2014 O O . LEU B 1 107 ? -8.922 15.336 5.902 1 98.31 107 LEU B O 1
ATOM 2018 N N . LYS B 1 108 ? -10.406 16.984 5.754 1 98.12 108 LYS B N 1
ATOM 2019 C CA . LYS B 1 108 ? -10.312 17.344 7.164 1 98.12 108 LYS B CA 1
ATOM 2020 C C . LYS B 1 108 ? -10.867 16.219 8.047 1 98.12 108 LYS B C 1
ATOM 2022 O O . LYS B 1 108 ? -11.688 15.422 7.598 1 98.12 108 LYS B O 1
ATOM 2027 N N . PRO B 1 109 ? -10.398 16.219 9.281 1 97.88 109 PRO B N 1
ATOM 2028 C CA . PRO B 1 109 ? -10.898 15.18 10.172 1 97.88 109 PRO B CA 1
ATOM 2029 C C . PRO B 1 109 ? -12.422 15.062 10.141 1 97.88 109 PRO B C 1
ATOM 2031 O O . PRO B 1 109 ? -13.125 16.062 10.336 1 97.88 109 PRO B O 1
ATOM 2034 N N . THR B 1 110 ? -12.828 13.914 9.859 1 97.62 110 THR B N 1
ATOM 2035 C CA . THR B 1 110 ? -14.242 13.602 9.703 1 97.62 110 THR B CA 1
ATOM 2036 C C . THR B 1 110 ? -14.578 12.258 10.344 1 97.62 110 THR B C 1
ATOM 2038 O O . THR B 1 110 ? -13.758 11.328 10.305 1 97.62 110 THR B O 1
ATOM 2041 N N . GLN B 1 111 ? -15.797 12.156 10.859 1 96.44 111 GLN B N 1
ATOM 2042 C CA . GLN B 1 111 ? -16.219 10.891 11.453 1 96.44 111 GLN B CA 1
ATOM 2043 C C . GLN B 1 111 ? -16.875 9.984 10.414 1 96.44 111 GLN B C 1
ATOM 2045 O O . GLN B 1 111 ? -17.625 10.461 9.547 1 96.44 111 GLN B O 1
ATOM 2050 N N . GLN B 1 112 ? -16.531 8.758 10.516 1 95.19 112 GLN B N 1
ATOM 2051 C CA . GLN B 1 112 ? -17.125 7.746 9.656 1 95.19 112 GLN B CA 1
ATOM 2052 C C . GLN B 1 112 ? -17.359 6.441 10.406 1 95.19 112 GLN B C 1
ATOM 2054 O O . GLN B 1 112 ? -16.484 5.996 11.164 1 95.19 112 GLN B O 1
ATOM 2059 N N . VAL B 1 113 ? -18.516 5.891 10.195 1 95.06 113 VAL B N 1
ATOM 2060 C CA . VAL B 1 113 ? -18.781 4.562 10.742 1 95.06 113 VAL B CA 1
ATOM 2061 C C . VAL B 1 113 ? -18.391 3.496 9.727 1 95.06 113 VAL B C 1
ATOM 2063 O O . VAL B 1 113 ? -18.797 3.547 8.57 1 95.06 113 VAL B O 1
ATOM 2066 N N . ILE B 1 114 ? -17.625 2.643 10.117 1 94.5 114 ILE B N 1
ATOM 2067 C CA . ILE B 1 114 ? -17.281 1.478 9.305 1 94.5 114 ILE B CA 1
ATOM 2068 C C . ILE B 1 114 ? -17.531 0.203 10.117 1 94.5 114 ILE B C 1
ATOM 2070 O O . ILE B 1 114 ? -16.938 0.01 11.18 1 94.5 114 ILE B O 1
ATOM 2074 N N . GLY B 1 115 ? -18.297 -0.683 9.547 1 91.75 115 GLY B N 1
ATOM 2075 C CA . GLY B 1 115 ? -18.703 -1.825 10.344 1 91.75 115 GLY B CA 1
ATOM 2076 C C . GLY B 1 115 ? -19.375 -1.432 11.648 1 91.75 115 GLY B C 1
ATOM 2077 O O . GLY B 1 115 ? -20.344 -0.67 11.648 1 91.75 115 GLY B O 1
ATOM 2078 N N . SER B 1 116 ? -18.734 -1.85 12.719 1 94.06 116 SER B N 1
ATOM 2079 C CA . SER B 1 116 ? -19.344 -1.6 14.023 1 94.06 116 SER B CA 1
ATOM 2080 C C . SER B 1 116 ? -18.531 -0.576 14.82 1 94.06 116 SER B C 1
ATOM 2082 O O . SER B 1 116 ? -18.672 -0.493 16.047 1 94.06 116 SER B O 1
ATOM 2084 N N . SER B 1 117 ? -17.703 0.164 14.125 1 96.5 117 SER B N 1
ATOM 2085 C CA . SER B 1 117 ? -16.844 1.099 14.836 1 96.5 117 SER B CA 1
ATOM 2086 C C . SER B 1 117 ? -16.969 2.51 14.266 1 96.5 117 SER B C 1
ATOM 2088 O O . SER B 1 117 ? -17.188 2.684 13.07 1 96.5 117 SER B O 1
ATOM 2090 N N . LEU B 1 118 ? -16.812 3.441 15.133 1 97.44 118 LEU B N 1
ATOM 2091 C CA . LEU B 1 118 ? -16.703 4.844 14.75 1 97.44 118 LEU B CA 1
ATOM 2092 C C . LEU B 1 118 ? -15.25 5.27 14.617 1 97.44 118 LEU B C 1
ATOM 2094 O O . LEU B 1 118 ? -14.438 5.023 15.516 1 97.44 118 LEU B O 1
ATOM 2098 N N . TYR B 1 119 ? -14.969 5.848 13.5 1 97.62 119 TYR B N 1
ATOM 2099 C CA . TYR B 1 119 ? -13.617 6.32 13.25 1 97.62 119 TYR B CA 1
ATOM 2100 C C . TYR B 1 119 ? -13.602 7.824 13 1 97.62 119 TYR B C 1
ATOM 2102 O O . TYR B 1 119 ? -14.562 8.383 12.461 1 97.62 119 TYR B O 1
ATOM 2110 N N . HIS B 1 120 ? -12.562 8.445 13.453 1 98.12 120 HIS B N 1
ATOM 2111 C CA . HIS B 1 120 ? -12.133 9.734 12.922 1 98.12 120 HIS B CA 1
ATOM 2112 C C . HIS B 1 120 ? -11.055 9.555 11.852 1 98.12 120 HIS B C 1
ATOM 2114 O O . HIS B 1 120 ? -10.047 8.883 12.094 1 98.12 120 HIS B O 1
ATOM 2120 N N . ILE B 1 121 ? -11.32 10.117 10.688 1 98.31 121 ILE B N 1
ATOM 2121 C CA . ILE B 1 121 ? -10.359 9.906 9.609 1 98.31 121 ILE B CA 1
ATOM 2122 C C . ILE B 1 121 ? -9.961 11.25 9 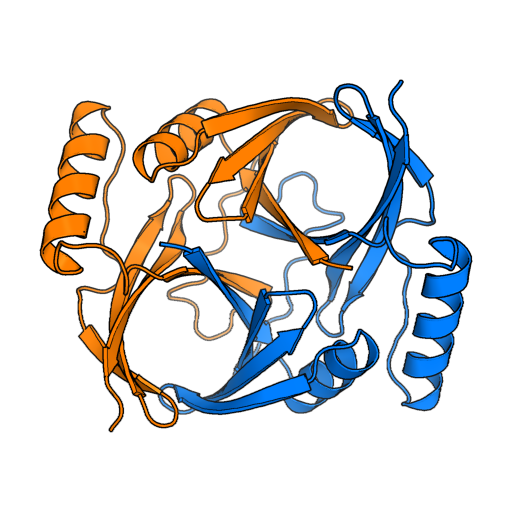1 98.31 121 ILE B C 1
ATOM 2124 O O . ILE B 1 121 ? -10.727 12.219 9.062 1 98.31 121 ILE B O 1
ATOM 2128 N N . ALA B 1 122 ? -8.812 11.367 8.453 1 98.81 122 ALA B N 1
ATOM 2129 C CA . ALA B 1 122 ? -8.312 12.492 7.66 1 98.81 122 ALA B CA 1
ATOM 2130 C C . ALA B 1 122 ? -7.355 12.016 6.574 1 98.81 122 ALA B C 1
ATOM 2132 O O . ALA B 1 122 ? -6.754 10.945 6.691 1 98.81 122 ALA B O 1
ATOM 2133 N N . PHE B 1 123 ? -7.324 12.773 5.52 1 98.81 123 PHE B N 1
ATOM 2134 C CA . PHE B 1 123 ? -6.398 12.492 4.43 1 98.81 123 PHE B CA 1
ATOM 2135 C C . PHE B 1 123 ? -5.465 13.672 4.191 1 98.81 123 PHE B C 1
ATOM 2137 O O . PHE B 1 123 ? -5.898 14.82 4.188 1 98.81 123 PHE B O 1
ATOM 2144 N N . ILE B 1 124 ? -4.223 13.344 4.016 1 98.81 124 ILE B N 1
ATOM 2145 C CA . ILE B 1 124 ? -3.27 14.344 3.535 1 98.81 124 ILE B CA 1
ATOM 2146 C C . ILE B 1 124 ? -2.65 13.867 2.219 1 98.81 124 ILE B C 1
ATOM 2148 O O . ILE B 1 124 ? -2.877 12.734 1.791 1 98.81 124 ILE B O 1
ATOM 2152 N N . ARG B 1 125 ? -1.915 14.734 1.566 1 98.38 125 ARG B N 1
ATOM 2153 C CA . ARG B 1 125 ? -1.17 14.438 0.347 1 98.38 125 ARG B CA 1
ATOM 2154 C C . ARG B 1 125 ? 0.326 14.344 0.629 1 98.38 125 ARG B C 1
ATOM 2156 O O . ARG B 1 125 ? 0.873 15.148 1.388 1 98.38 125 ARG B O 1
ATOM 2163 N N . ASP B 1 126 ? 0.996 13.406 -0.008 1 98.5 126 ASP B N 1
ATOM 2164 C CA . ASP B 1 126 ? 2.451 13.406 0.101 1 98.5 126 ASP B CA 1
ATOM 2165 C C . ASP B 1 126 ? 3.08 14.32 -0.951 1 98.5 126 ASP B C 1
ATOM 2167 O O . ASP B 1 126 ? 2.381 15.086 -1.611 1 98.5 126 ASP B O 1
ATOM 2171 N N . CYS B 1 127 ? 4.352 14.266 -1.13 1 97.25 127 CYS B N 1
ATOM 2172 C CA . CYS B 1 127 ? 5.082 15.211 -1.973 1 97.25 127 CYS B CA 1
ATOM 2173 C C . CYS B 1 127 ? 4.766 14.977 -3.445 1 97.25 127 CYS B C 1
ATOM 2175 O O . CYS B 1 127 ? 4.977 15.867 -4.277 1 97.25 127 CYS B O 1
ATOM 2177 N N . ASP B 1 128 ? 4.285 13.75 -3.826 1 98.25 128 ASP B N 1
ATOM 2178 C CA . ASP B 1 128 ? 3.955 13.445 -5.215 1 98.25 128 ASP B CA 1
ATOM 2179 C C . ASP B 1 128 ? 2.445 13.453 -5.434 1 98.25 128 ASP B C 1
ATOM 2181 O O . ASP B 1 128 ? 1.966 13.086 -6.508 1 98.25 128 ASP B O 1
ATOM 2185 N N . GLY B 1 129 ? 1.729 13.836 -4.363 1 97.88 129 GLY B N 1
ATOM 2186 C CA . GLY B 1 129 ? 0.29 13.977 -4.52 1 97.88 129 GLY B CA 1
ATOM 2187 C C . GLY B 1 129 ? -0.478 12.727 -4.113 1 97.88 129 GLY B C 1
ATOM 2188 O O . GLY B 1 129 ? -1.685 12.633 -4.348 1 97.88 129 GLY B O 1
ATOM 2189 N N . LEU B 1 130 ? 0.157 11.82 -3.566 1 98.75 130 LEU B N 1
ATOM 2190 C CA . LEU B 1 130 ? -0.485 10.562 -3.18 1 98.75 130 LEU B CA 1
ATOM 2191 C C . LEU B 1 130 ? -1.272 10.734 -1.885 1 98.75 130 LEU B C 1
ATOM 2193 O O . LEU B 1 130 ? -0.777 11.328 -0.925 1 98.75 130 LEU B O 1
ATOM 2197 N N . PRO B 1 131 ? -2.451 10.219 -1.813 1 98.88 131 PRO B N 1
ATOM 2198 C CA . PRO B 1 131 ? -3.24 10.336 -0.586 1 98.88 131 PRO B CA 1
ATOM 2199 C C . PRO B 1 131 ? -2.764 9.398 0.516 1 98.88 131 PRO B C 1
ATOM 2201 O O . PRO B 1 131 ? -2.426 8.242 0.243 1 98.88 131 PRO B O 1
ATOM 2204 N N . ILE B 1 132 ? -2.713 9.898 1.716 1 98.88 132 ILE B N 1
ATOM 2205 C CA . ILE B 1 132 ? -2.422 9.141 2.926 1 98.88 132 ILE B CA 1
ATOM 2206 C C . ILE B 1 132 ? -3.529 9.352 3.953 1 98.88 132 ILE B C 1
ATOM 2208 O O . ILE B 1 132 ? -3.877 10.492 4.27 1 98.88 132 ILE B O 1
ATOM 2212 N N . GLU B 1 133 ? -4.016 8.305 4.465 1 98.94 133 GLU B N 1
ATOM 2213 C CA . GLU B 1 133 ? -5.074 8.367 5.469 1 98.94 133 GLU B CA 1
ATOM 2214 C C . GLU B 1 133 ? -4.52 8.156 6.875 1 98.94 133 GLU B C 1
ATOM 2216 O O . GLU B 1 133 ? -3.668 7.289 7.086 1 98.94 133 GLU B O 1
ATOM 2221 N N . PHE B 1 134 ? -5.027 8.93 7.781 1 98.81 134 PHE B N 1
ATOM 2222 C CA . PHE B 1 134 ? -4.855 8.68 9.211 1 98.81 134 PHE B CA 1
ATOM 2223 C C . PHE B 1 134 ? -6.203 8.492 9.891 1 98.81 134 PHE B C 1
ATOM 2225 O O . PHE B 1 134 ? -7.152 9.227 9.625 1 98.81 134 PHE B O 1
ATOM 2232 N N . LEU B 1 135 ? -6.211 7.438 10.727 1 98.38 135 LEU B N 1
ATOM 2233 C CA . LEU B 1 135 ? -7.5 7.207 11.375 1 98.38 135 LEU B CA 1
ATOM 2234 C C . LEU B 1 135 ? -7.324 6.934 12.859 1 98.38 135 LEU B C 1
ATOM 2236 O O . LEU B 1 135 ? -6.234 6.559 13.305 1 98.38 135 LEU B O 1
ATOM 2240 N N . GLN B 1 136 ? -8.312 7.25 13.641 1 98.19 136 GLN B N 1
ATOM 2241 C CA . GLN B 1 136 ? -8.461 6.949 15.062 1 98.19 136 GLN B CA 1
ATOM 2242 C C . GLN B 1 136 ? -9.797 6.281 15.352 1 98.19 136 GLN B C 1
ATOM 2244 O O . GLN B 1 136 ? -10.852 6.805 14.977 1 98.19 136 GLN B O 1
ATOM 2249 N N . CYS B 1 137 ? -9.719 5.125 15.945 1 97.25 137 CYS B N 1
ATOM 2250 C CA . CYS B 1 137 ? -10.953 4.465 16.359 1 97.25 137 CYS B CA 1
ATOM 2251 C C . CYS B 1 137 ? -11.5 5.086 17.625 1 97.25 137 CYS B C 1
ATOM 2253 O O . CYS B 1 137 ? -10.805 5.168 18.641 1 97.25 137 CYS B O 1
ATOM 2255 N N . LEU B 1 138 ? -12.711 5.547 17.625 1 95.75 138 LEU B N 1
ATOM 2256 C CA . LEU B 1 138 ? -13.328 6.242 18.734 1 95.75 138 LEU B CA 1
ATOM 2257 C C . LEU B 1 138 ? -14.188 5.289 19.562 1 95.75 138 LEU B C 1
ATOM 2259 O O . LEU B 1 138 ? -14.773 5.688 20.578 1 95.75 138 LEU B O 1
ATOM 2263 N N . GLY B 1 139 ? -14.258 4.008 19.109 1 93.38 139 GLY B N 1
ATOM 2264 C CA . GLY B 1 139 ? -15.008 3.006 19.844 1 93.38 139 GLY B CA 1
ATOM 2265 C C . GLY B 1 139 ? -16.078 2.33 19.016 1 93.38 139 GLY B C 1
ATOM 2266 O O . GLY B 1 139 ? -16.281 2.668 17.859 1 93.38 139 GLY B O 1
ATOM 2267 N N . SER B 1 140 ? -16.688 1.265 19.656 1 89.31 140 SER B N 1
ATOM 2268 C CA . SER B 1 140 ? -17.75 0.506 18.984 1 89.31 140 SER B CA 1
ATOM 2269 C C . SER B 1 140 ? -19.062 1.28 18.969 1 89.31 140 SER B C 1
ATOM 2271 O O . SER B 1 140 ? -19.359 2.014 19.922 1 89.31 140 SER B O 1
ATOM 2273 N N . CYS B 1 141 ? -19.703 1.109 17.812 1 83.69 141 CYS B N 1
ATOM 2274 C CA . CYS B 1 141 ? -21.047 1.647 17.734 1 83.69 141 CYS B CA 1
ATOM 2275 C C . CYS B 1 141 ? -22.094 0.528 17.734 1 83.69 141 CYS B C 1
ATOM 2277 O O . CYS B 1 141 ? -21.797 -0.591 17.312 1 83.69 141 CYS B O 1
#

Radius of gyration: 18.33 Å; Cα contacts (8 Å, |Δi|>4): 673; chains: 2; bounding box: 48×48×41 Å